Protein AF-A0A258BK36-F1 (afdb_monomer_lite)

pLDDT: mean 74.44, std 25.43, range [22.19, 98.56]

Structure (mmCIF, N/CA/C/O backbone):
data_AF-A0A258BK36-F1
#
_entry.id   AF-A0A258BK36-F1
#
loop_
_atom_site.group_PDB
_atom_site.id
_atom_site.type_symbol
_atom_site.label_atom_id
_atom_site.label_alt_id
_atom_site.label_comp_id
_atom_site.label_asym_id
_atom_site.label_entity_id
_atom_site.label_seq_id
_atom_site.pdbx_PDB_ins_code
_atom_site.Cartn_x
_atom_site.Cartn_y
_atom_site.Cartn_z
_atom_site.occupancy
_atom_site.B_iso_or_equiv
_atom_site.auth_seq_id
_atom_site.auth_comp_id
_atom_site.auth_asym_id
_atom_site.auth_atom_id
_atom_site.pdbx_PDB_model_num
ATOM 1 N N . THR A 1 1 ? -19.562 20.153 5.036 1.00 77.00 1 THR A N 1
ATOM 2 C CA . THR A 1 1 ? -18.909 18.926 5.531 1.00 77.00 1 THR A CA 1
ATOM 3 C C . THR A 1 1 ? -18.784 17.907 4.417 1.00 77.00 1 THR A C 1
ATOM 5 O O . THR A 1 1 ? -19.740 17.722 3.662 1.00 77.00 1 THR A O 1
ATOM 8 N N . SER A 1 2 ? -17.611 17.290 4.294 1.00 87.62 2 SER A N 1
ATOM 9 C CA . SER A 1 2 ? -17.304 16.275 3.279 1.00 87.62 2 SER A CA 1
ATOM 10 C C . SER A 1 2 ? -16.932 14.952 3.946 1.00 87.62 2 SER A C 1
ATOM 12 O O . SER A 1 2 ? -16.469 14.944 5.082 1.00 87.62 2 SER A O 1
ATOM 14 N N . ILE A 1 3 ? -17.135 13.848 3.236 1.00 86.12 3 ILE A N 1
ATOM 15 C CA . ILE A 1 3 ? -16.800 12.494 3.676 1.00 86.12 3 ILE A CA 1
ATOM 16 C C . ILE A 1 3 ? -15.275 12.324 3.686 1.00 86.12 3 ILE A C 1
ATOM 18 O O . ILE A 1 3 ? -14.638 12.459 2.641 1.00 86.12 3 ILE A O 1
ATOM 22 N N . VAL A 1 4 ? -14.693 12.015 4.846 1.00 84.75 4 VAL A N 1
ATOM 23 C CA . VAL A 1 4 ? -13.249 11.731 4.994 1.00 84.75 4 VAL A CA 1
ATOM 24 C C . VAL A 1 4 ? -12.925 10.245 4.819 1.00 84.75 4 VAL A C 1
ATOM 26 O O . VAL A 1 4 ? -11.865 9.898 4.313 1.00 84.75 4 VAL A O 1
ATOM 29 N N . THR A 1 5 ? -13.868 9.369 5.165 1.00 84.12 5 THR A N 1
ATOM 30 C CA . THR A 1 5 ? -13.833 7.924 4.918 1.00 84.12 5 THR A CA 1
ATOM 31 C C . THR A 1 5 ? -15.261 7.378 4.873 1.00 84.12 5 THR A C 1
ATOM 33 O O . THR A 1 5 ? -16.191 8.042 5.330 1.00 84.12 5 THR A O 1
ATOM 36 N N . ALA A 1 6 ? -15.448 6.193 4.301 1.00 86.00 6 ALA A N 1
ATOM 37 C CA . ALA A 1 6 ? -16.740 5.519 4.203 1.00 86.00 6 ALA A CA 1
ATOM 38 C C . ALA A 1 6 ? -16.556 4.004 4.368 1.00 86.00 6 ALA A C 1
ATOM 40 O O . ALA A 1 6 ? -15.539 3.461 3.918 1.00 86.00 6 ALA A O 1
ATOM 41 N N . SER A 1 7 ? -17.542 3.342 4.979 1.00 86.81 7 SER A N 1
ATOM 42 C CA . SER A 1 7 ? -17.585 1.881 5.103 1.00 86.81 7 SER A CA 1
ATOM 43 C C . SER A 1 7 ? -17.712 1.204 3.731 1.00 86.81 7 SER A C 1
ATOM 45 O O . SER A 1 7 ? -18.011 1.868 2.726 1.00 86.81 7 SER A O 1
ATOM 47 N N . TYR A 1 8 ? -17.482 -0.108 3.656 1.00 83.06 8 TYR A N 1
ATOM 48 C CA . TYR A 1 8 ? -17.605 -0.840 2.391 1.00 83.06 8 TYR A CA 1
ATOM 49 C C . TYR A 1 8 ? -19.035 -0.819 1.851 1.00 83.06 8 TYR A C 1
ATOM 51 O O . TYR A 1 8 ? -19.221 -0.632 0.651 1.00 83.06 8 TYR A O 1
ATOM 59 N N . GLU A 1 9 ? -20.043 -0.891 2.717 1.00 88.06 9 GLU A N 1
ATOM 60 C CA . GLU A 1 9 ? -21.460 -0.813 2.349 1.00 88.06 9 GLU A CA 1
ATOM 61 C C . GLU A 1 9 ? -21.793 0.545 1.720 1.00 88.06 9 GLU A C 1
ATOM 63 O O . GLU A 1 9 ? -22.487 0.623 0.703 1.00 88.06 9 GLU A O 1
ATOM 68 N N . ALA A 1 10 ? -21.259 1.633 2.285 1.00 90.19 10 ALA A N 1
ATOM 69 C CA . ALA A 1 10 ? -21.437 2.969 1.727 1.00 90.19 10 ALA A CA 1
ATOM 70 C C . ALA A 1 10 ? -20.690 3.134 0.390 1.00 90.19 10 ALA A C 1
ATOM 72 O O . ALA A 1 10 ? -21.242 3.700 -0.560 1.00 90.19 10 ALA A O 1
ATOM 73 N N . LYS A 1 11 ? -19.461 2.607 0.280 1.00 88.75 11 LYS A N 1
ATOM 74 C CA . LYS A 1 11 ? -18.682 2.607 -0.972 1.00 88.75 11 LYS A CA 1
ATOM 75 C C . LYS A 1 11 ? -19.365 1.798 -2.074 1.00 88.75 11 LYS A C 1
ATOM 77 O O . LYS A 1 11 ? -19.393 2.259 -3.213 1.00 88.75 11 LYS A O 1
ATOM 82 N N . ALA A 1 12 ? -19.966 0.656 -1.742 1.00 89.56 12 ALA A N 1
ATOM 83 C CA . ALA A 1 12 ? -20.725 -0.175 -2.677 1.00 89.56 12 ALA A CA 1
ATOM 84 C C . ALA A 1 12 ? -21.937 0.569 -3.265 1.00 89.56 12 ALA A C 1
ATOM 86 O O . ALA A 1 12 ? -22.304 0.345 -4.415 1.00 89.56 12 ALA A O 1
ATOM 87 N N . ARG A 1 13 ? -22.509 1.522 -2.516 1.00 92.81 13 ARG A N 1
ATOM 88 C CA . ARG A 1 13 ? -23.563 2.439 -2.989 1.00 92.81 13 ARG A CA 1
ATOM 89 C C . ARG A 1 13 ? -23.033 3.679 -3.722 1.00 92.81 13 ARG A C 1
ATOM 91 O O . ARG A 1 13 ? -23.802 4.566 -4.074 1.00 92.81 13 ARG A O 1
ATOM 98 N N . GLY A 1 14 ? -21.726 3.768 -3.958 1.00 92.56 14 GLY A N 1
ATOM 99 C CA . GLY A 1 14 ? -21.102 4.849 -4.720 1.00 92.56 14 GLY A CA 1
ATOM 100 C C . GLY A 1 14 ? -20.660 6.060 -3.896 1.00 92.56 14 GLY A C 1
ATOM 101 O O . GLY A 1 14 ? -20.222 7.053 -4.484 1.00 92.56 14 GLY A O 1
ATOM 102 N N . VAL A 1 15 ? -20.723 6.007 -2.559 1.00 92.31 15 VAL A N 1
ATOM 103 C CA . VAL A 1 15 ? -20.156 7.062 -1.703 1.00 92.31 15 VAL A CA 1
ATOM 104 C C . VAL A 1 15 ? -18.632 7.067 -1.843 1.00 92.31 15 VAL A C 1
ATOM 106 O O . VAL A 1 15 ? -17.977 6.031 -1.746 1.00 92.31 15 VAL A O 1
ATOM 109 N N . LYS A 1 16 ? -18.047 8.249 -2.062 1.00 88.25 16 LYS A N 1
ATOM 110 C CA . LYS A 1 16 ? -16.600 8.431 -2.262 1.00 88.25 16 LYS A CA 1
ATOM 111 C C . LYS A 1 16 ? -16.024 9.403 -1.239 1.00 88.25 16 LYS A C 1
ATOM 113 O O . LYS A 1 16 ? -16.696 10.343 -0.815 1.00 88.25 16 LYS A O 1
ATOM 118 N N . VAL A 1 17 ? -14.752 9.213 -0.894 1.00 83.88 17 VAL A N 1
ATOM 119 C CA . VAL A 1 17 ? -13.985 10.192 -0.109 1.00 83.88 17 VAL A CA 1
ATOM 120 C C . VAL A 1 17 ? -13.966 11.537 -0.847 1.00 83.88 17 VAL A C 1
ATOM 122 O O . VAL A 1 17 ? -13.872 11.583 -2.073 1.00 83.88 17 VAL A O 1
ATOM 125 N N . GLY A 1 18 ? -14.111 12.633 -0.104 1.00 87.69 18 GLY A N 1
ATOM 126 C CA . GLY A 1 18 ? -14.220 13.997 -0.626 1.00 87.69 18 GLY A CA 1
ATOM 127 C C . GLY A 1 18 ? -15.635 14.412 -1.050 1.00 87.69 18 GLY A C 1
ATOM 128 O O . GLY A 1 18 ? -15.879 15.599 -1.268 1.00 87.69 18 GLY A O 1
ATOM 129 N N . MET A 1 19 ? -16.592 13.480 -1.125 1.00 90.62 19 MET A N 1
ATOM 130 C CA . MET A 1 19 ? -17.985 13.783 -1.468 1.00 90.62 19 MET A CA 1
ATOM 131 C C . MET A 1 19 ? -18.659 14.627 -0.375 1.00 90.62 19 MET A C 1
ATOM 133 O O . MET A 1 19 ? -18.442 14.405 0.814 1.00 90.62 19 MET A O 1
ATOM 137 N N . LYS A 1 20 ? -19.516 15.586 -0.752 1.00 93.38 20 LYS A N 1
ATOM 138 C CA . LYS A 1 20 ? -20.352 16.316 0.218 1.00 93.38 20 LYS A CA 1
ATOM 139 C C . LYS A 1 20 ? -21.375 15.368 0.847 1.00 93.38 20 LYS A C 1
ATOM 141 O O . LYS A 1 20 ? -21.999 14.594 0.123 1.00 93.38 20 LYS A O 1
ATOM 146 N N . ILE A 1 21 ? -21.626 15.494 2.155 1.00 89.12 21 ILE A N 1
ATOM 147 C CA . ILE A 1 21 ? -22.606 14.648 2.872 1.00 89.12 21 ILE A CA 1
ATOM 148 C C . ILE A 1 21 ? -23.981 14.662 2.189 1.00 89.12 21 ILE A C 1
ATOM 150 O O . ILE A 1 21 ? -24.604 13.616 2.049 1.00 89.12 21 ILE A O 1
ATOM 154 N N . ALA A 1 22 ? -24.428 15.825 1.704 1.00 92.50 22 ALA A N 1
ATOM 155 C CA . ALA A 1 22 ? -25.697 15.947 0.988 1.00 92.50 22 ALA A CA 1
ATOM 156 C C . ALA A 1 22 ? -25.769 15.031 -0.248 1.00 92.50 22 ALA A C 1
ATOM 158 O O . ALA A 1 22 ? -26.754 14.329 -0.429 1.00 92.50 22 ALA A O 1
ATOM 159 N N . HIS A 1 23 ? -24.707 14.977 -1.060 1.00 95.00 23 HIS A N 1
ATOM 160 C CA . HIS A 1 23 ? -24.655 14.087 -2.226 1.00 95.00 23 HIS A CA 1
ATOM 161 C C . HIS A 1 23 ? -24.550 12.617 -1.808 1.00 95.00 23 HIS A C 1
ATOM 163 O O . HIS A 1 23 ? -25.187 11.760 -2.412 1.00 95.00 23 HIS A O 1
ATOM 169 N N . ALA A 1 24 ? -23.795 12.322 -0.747 1.00 93.75 24 ALA A N 1
ATOM 170 C CA . ALA A 1 24 ? -23.676 10.963 -0.229 1.00 93.75 24 ALA A CA 1
ATOM 171 C C . ALA A 1 24 ? -25.028 10.413 0.260 1.00 93.75 24 ALA A C 1
ATOM 173 O O . ALA A 1 24 ? -25.321 9.244 0.028 1.00 93.75 24 ALA A O 1
ATOM 174 N N . ARG A 1 25 ? -25.881 11.255 0.862 1.00 94.38 25 ARG A N 1
ATOM 175 C CA . ARG A 1 25 ? -27.247 10.885 1.274 1.00 94.38 25 ARG A CA 1
ATOM 176 C C . ARG A 1 25 ? -28.191 10.620 0.103 1.00 94.38 25 ARG A C 1
ATOM 178 O O . ARG A 1 25 ? -29.087 9.801 0.242 1.00 94.38 25 ARG A O 1
ATOM 185 N N . LEU A 1 26 ? -27.983 11.260 -1.049 1.00 95.44 26 LEU A N 1
ATOM 186 C CA . LEU A 1 26 ? -28.755 10.937 -2.256 1.00 95.44 26 LEU A CA 1
ATOM 187 C C . LEU A 1 26 ? -28.425 9.528 -2.769 1.00 95.44 26 LEU A C 1
ATOM 189 O O . LEU A 1 26 ? -29.318 8.806 -3.194 1.00 95.44 26 LEU A O 1
ATOM 193 N N . LEU A 1 27 ? -27.152 9.130 -2.696 1.00 94.31 27 LEU A N 1
ATOM 194 C CA . LEU A 1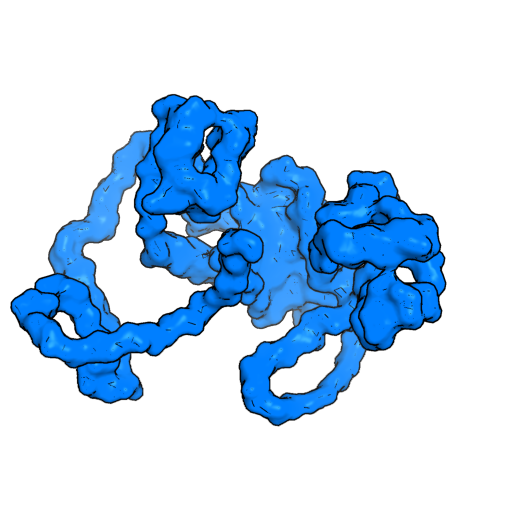 27 ? -26.697 7.792 -3.094 1.00 94.31 27 LEU A CA 1
ATOM 195 C C . LEU A 1 27 ? -27.010 6.721 -2.037 1.00 94.31 27 LEU A C 1
ATOM 197 O O . LEU A 1 27 ? -27.255 5.562 -2.361 1.00 94.31 27 LEU A O 1
ATOM 201 N N . CYS A 1 28 ? -26.995 7.104 -0.761 1.00 93.81 28 CYS A N 1
ATOM 202 C CA . CYS A 1 28 ? -27.254 6.231 0.374 1.00 93.81 28 CYS A CA 1
ATOM 203 C C . CYS A 1 28 ? -28.223 6.924 1.353 1.00 93.81 28 CYS A C 1
ATOM 205 O O . CYS A 1 28 ? -27.775 7.565 2.306 1.00 93.81 28 CYS A O 1
ATOM 207 N N . PRO A 1 29 ? -29.551 6.803 1.150 1.00 91.44 29 PRO A N 1
ATOM 208 C CA . PRO A 1 29 ? -30.547 7.480 1.989 1.00 91.44 29 PRO A CA 1
ATOM 209 C C . PRO A 1 29 ? -30.458 7.137 3.484 1.00 91.44 29 PRO A C 1
ATOM 211 O O . PRO A 1 29 ? -30.738 7.983 4.325 1.00 91.44 29 PRO A O 1
ATOM 214 N N . GLY A 1 30 ? -30.005 5.924 3.818 1.00 89.06 30 GLY A N 1
ATOM 215 C CA . GLY A 1 30 ? -29.767 5.469 5.195 1.00 89.06 30 GLY A CA 1
ATOM 216 C C . GLY A 1 30 ? -28.366 5.765 5.744 1.00 89.06 30 GLY A C 1
ATOM 217 O O . GLY A 1 30 ? -27.936 5.097 6.679 1.00 89.06 30 GLY A O 1
ATOM 218 N N . LEU A 1 31 ? -27.608 6.689 5.143 1.00 91.69 31 LEU A N 1
ATOM 219 C CA . LEU A 1 31 ? -26.238 6.986 5.565 1.00 91.69 31 LEU A CA 1
ATOM 220 C C . LEU A 1 31 ? -26.198 7.553 6.993 1.00 91.69 31 LEU A C 1
ATOM 222 O O . LEU A 1 31 ? -26.626 8.686 7.237 1.00 91.69 31 LEU A O 1
ATOM 226 N N . VAL A 1 32 ? -25.579 6.801 7.902 1.00 91.69 32 VAL A N 1
ATOM 227 C CA . VAL A 1 32 ? -25.212 7.270 9.242 1.00 91.69 32 VAL A CA 1
ATOM 228 C C . VAL A 1 32 ? -23.914 8.069 9.136 1.00 91.69 32 VAL A C 1
ATOM 230 O O . VAL A 1 32 ? -22.870 7.533 8.769 1.00 91.69 32 VAL A O 1
ATOM 233 N N . ALA A 1 33 ? -23.980 9.371 9.414 1.00 86.94 33 ALA A N 1
ATOM 234 C CA . ALA A 1 33 ? -22.809 10.242 9.431 1.00 86.94 33 ALA A CA 1
ATOM 235 C C . ALA A 1 33 ? -22.298 10.382 10.867 1.00 86.94 33 ALA A C 1
ATOM 237 O O . ALA A 1 33 ? -23.062 10.768 11.748 1.00 86.94 33 ALA A O 1
ATOM 238 N N . LEU A 1 34 ? -21.016 10.091 11.077 1.00 86.62 34 LEU A N 1
ATOM 239 C CA . LEU A 1 34 ? -20.331 10.258 12.355 1.00 86.62 34 LEU A CA 1
ATOM 240 C C . LEU A 1 34 ? -19.289 11.370 12.230 1.00 86.62 34 LEU A C 1
ATOM 242 O O . LEU A 1 34 ? -18.629 11.493 11.193 1.00 86.62 34 LEU A O 1
ATOM 246 N N . GLU A 1 35 ? -19.156 12.183 13.273 1.00 83.50 35 GLU A N 1
ATOM 247 C CA . GLU A 1 35 ? -18.090 13.179 13.352 1.00 83.50 35 GLU A CA 1
ATOM 248 C C . GLU A 1 35 ? -16.738 12.513 13.623 1.00 83.50 35 GLU A C 1
ATOM 250 O O . GLU A 1 35 ? -16.657 11.397 14.141 1.00 83.50 35 GLU A O 1
ATOM 255 N N . SER A 1 36 ? -15.659 13.190 13.229 1.00 78.69 36 SER A N 1
ATOM 256 C CA . SER A 1 36 ? -14.310 12.710 13.509 1.00 78.69 36 SER A CA 1
ATOM 257 C C . SER A 1 36 ? -14.022 12.767 15.006 1.00 78.69 36 SER A C 1
ATOM 259 O O . SER A 1 36 ? -14.254 13.803 15.623 1.00 78.69 36 SER A O 1
ATOM 261 N N . ASP A 1 37 ? -13.400 11.719 15.540 1.00 80.50 37 ASP A N 1
ATOM 262 C CA . ASP A 1 37 ? -12.929 11.638 16.927 1.00 80.50 37 ASP A CA 1
ATOM 263 C C . ASP A 1 37 ? -11.394 11.461 16.956 1.00 80.50 37 ASP A C 1
ATOM 265 O O . ASP A 1 37 ? -10.885 10.337 17.045 1.00 80.50 37 ASP A O 1
ATOM 269 N N . PRO A 1 38 ? -10.618 12.557 16.808 1.00 81.25 38 PRO A N 1
ATOM 270 C CA . PRO A 1 38 ? -9.158 12.492 16.796 1.00 81.25 38 PRO A CA 1
ATOM 271 C C . PRO A 1 38 ? -8.536 11.831 18.037 1.00 81.25 38 PRO A C 1
ATOM 273 O O . PRO A 1 38 ? -7.593 11.052 17.856 1.00 81.25 38 PRO A O 1
ATOM 276 N N . PRO A 1 39 ? -9.020 12.076 19.276 1.00 86.25 39 PRO A N 1
ATOM 277 C CA . PRO A 1 39 ? -8.547 11.355 20.458 1.00 86.25 39 PRO A CA 1
ATOM 278 C C . PRO A 1 39 ? -8.662 9.832 20.328 1.00 86.25 39 PRO A C 1
ATOM 280 O O . PRO A 1 39 ? -7.675 9.131 20.575 1.00 86.25 39 PRO A O 1
ATOM 283 N N . LYS A 1 40 ? -9.809 9.316 19.864 1.00 83.19 40 LYS A N 1
ATOM 284 C CA . LYS A 1 40 ? -10.000 7.875 19.634 1.00 83.19 40 LYS A CA 1
ATOM 285 C C . LYS A 1 40 ? -9.017 7.327 18.604 1.00 83.19 40 LYS A C 1
ATOM 287 O O . LYS A 1 40 ? -8.410 6.280 18.831 1.00 83.19 40 LYS A O 1
ATOM 292 N N . TYR A 1 41 ? -8.802 8.035 17.497 1.00 82.50 41 TYR A N 1
ATOM 293 C CA . TYR A 1 41 ? -7.858 7.577 16.474 1.00 82.50 41 TYR A CA 1
ATOM 294 C C . TYR A 1 41 ? -6.413 7.583 16.979 1.00 82.50 41 TYR A C 1
ATOM 296 O O . TYR A 1 41 ? -5.650 6.671 16.669 1.00 82.50 41 TYR A O 1
ATOM 304 N N . ARG A 1 42 ? -6.040 8.565 17.809 1.00 84.25 42 ARG A N 1
ATOM 305 C CA . ARG A 1 42 ? -4.714 8.624 18.439 1.00 84.25 42 ARG A CA 1
ATOM 306 C C . ARG A 1 42 ? -4.496 7.479 19.426 1.00 84.25 42 ARG A C 1
ATOM 308 O O . ARG A 1 42 ? -3.391 6.945 19.494 1.00 84.25 42 ARG A O 1
ATOM 315 N N . TYR A 1 43 ? -5.532 7.104 20.175 1.00 87.00 43 TYR A N 1
ATOM 316 C CA . TYR A 1 43 ? -5.495 5.941 21.058 1.00 87.00 43 TYR A CA 1
ATOM 317 C C . TYR A 1 43 ? -5.252 4.651 20.261 1.00 87.00 43 TYR A C 1
ATOM 319 O O . TYR A 1 43 ? -4.296 3.929 20.546 1.00 87.00 43 TYR A O 1
ATOM 327 N N . VAL A 1 44 ? -6.044 4.414 19.208 1.00 87.88 44 VAL A N 1
ATOM 328 C CA . VAL A 1 44 ? -5.892 3.241 18.328 1.00 87.88 44 VAL A CA 1
ATOM 329 C C . VAL A 1 44 ? -4.514 3.217 17.664 1.00 87.88 44 VAL A C 1
ATOM 331 O O . VAL A 1 44 ? -3.853 2.183 17.679 1.00 87.88 44 VAL A O 1
ATOM 334 N N . TYR A 1 45 ? -4.037 4.359 17.163 1.00 88.44 45 TYR A N 1
ATOM 335 C CA . TYR A 1 45 ? -2.701 4.500 16.581 1.00 88.44 45 TYR A CA 1
ATOM 336 C C . TYR A 1 45 ? -1.595 4.051 17.546 1.00 88.44 45 TYR A C 1
ATOM 338 O O . TYR A 1 45 ? -0.719 3.283 17.161 1.00 88.44 45 TYR A O 1
ATOM 346 N N . ARG A 1 46 ? -1.644 4.490 18.813 1.00 92.38 46 ARG A N 1
ATOM 347 C CA . ARG A 1 46 ? -0.648 4.104 19.829 1.00 92.38 46 ARG A CA 1
ATOM 348 C C . ARG A 1 46 ? -0.688 2.606 20.130 1.00 92.38 46 ARG A C 1
ATOM 350 O O . ARG A 1 46 ? 0.364 2.001 20.298 1.00 92.38 46 ARG A O 1
ATOM 357 N N . ARG A 1 47 ? -1.883 2.009 20.185 1.00 93.44 47 ARG A N 1
ATOM 358 C CA . ARG A 1 47 ? -2.047 0.560 20.386 1.00 93.44 47 ARG A CA 1
ATOM 359 C C . ARG A 1 47 ? -1.494 -0.229 19.200 1.00 93.44 47 ARG A C 1
ATOM 361 O O . ARG A 1 47 ? -0.752 -1.180 19.413 1.00 93.44 47 ARG A O 1
ATOM 368 N N . LEU A 1 48 ? -1.793 0.201 17.972 1.00 91.44 48 LEU A N 1
ATOM 369 C CA . LEU A 1 48 ? -1.253 -0.406 16.757 1.00 91.44 48 LEU A CA 1
ATOM 370 C C . LEU A 1 48 ? 0.277 -0.327 16.746 1.00 91.44 48 LEU A C 1
ATOM 372 O O . LEU A 1 48 ? 0.928 -1.352 16.587 1.00 91.44 48 LEU A O 1
ATOM 376 N N . MET A 1 49 ? 0.844 0.857 16.989 1.00 93.12 49 MET A N 1
ATOM 377 C CA . MET A 1 49 ? 2.293 1.061 17.071 1.00 93.12 49 MET A CA 1
ATOM 378 C C . MET A 1 49 ? 2.941 0.115 18.092 1.00 93.12 49 MET A C 1
ATOM 380 O O . MET A 1 49 ? 3.871 -0.596 17.731 1.00 93.12 49 MET A O 1
ATOM 384 N N . ALA A 1 50 ? 2.383 0.004 19.302 1.00 95.38 50 ALA A N 1
ATOM 385 C CA . ALA A 1 50 ? 2.894 -0.899 20.335 1.00 95.38 50 ALA A CA 1
ATOM 386 C C . ALA A 1 50 ? 2.838 -2.389 19.936 1.00 95.38 50 ALA A C 1
ATOM 388 O O . ALA A 1 50 ? 3.739 -3.153 20.278 1.00 95.38 50 ALA A O 1
ATOM 389 N N . ILE A 1 51 ? 1.799 -2.819 19.204 1.00 95.44 51 ILE A N 1
ATOM 390 C CA . ILE A 1 51 ? 1.733 -4.187 18.667 1.00 95.44 51 ILE A CA 1
ATOM 391 C C . ILE A 1 51 ? 2.858 -4.405 17.658 1.00 95.44 51 ILE A C 1
ATOM 393 O O . ILE A 1 51 ? 3.549 -5.414 17.756 1.00 95.44 51 ILE A O 1
ATOM 397 N N . LEU A 1 52 ? 3.058 -3.478 16.715 1.00 93.25 52 LEU A N 1
ATOM 398 C CA . LEU A 1 52 ? 4.081 -3.607 15.672 1.00 93.25 52 LEU A CA 1
ATOM 399 C C . LEU A 1 52 ? 5.504 -3.578 16.260 1.00 93.25 52 LEU A C 1
ATOM 401 O O . LEU A 1 52 ? 6.339 -4.392 15.868 1.00 93.25 52 LEU A O 1
ATOM 405 N N . GLU A 1 53 ? 5.768 -2.698 17.230 1.00 92.81 53 GLU A N 1
ATOM 406 C CA . GLU A 1 53 ? 7.078 -2.546 17.891 1.00 92.81 53 GLU A CA 1
ATOM 407 C C . GLU A 1 53 ? 7.503 -3.794 18.676 1.00 92.81 53 GLU A C 1
ATOM 409 O O . GLU A 1 53 ? 8.692 -4.019 18.893 1.00 92.81 53 GLU A O 1
ATOM 414 N N . ALA A 1 54 ? 6.554 -4.656 19.049 1.00 92.31 54 ALA A N 1
ATOM 415 C CA . ALA A 1 54 ? 6.858 -5.943 19.668 1.00 92.31 54 ALA A CA 1
ATOM 416 C C . ALA A 1 54 ? 7.528 -6.945 18.703 1.00 92.31 54 ALA A C 1
ATOM 418 O O . ALA A 1 54 ? 8.097 -7.933 19.164 1.00 92.31 54 ALA A O 1
ATOM 419 N N . TYR A 1 55 ? 7.450 -6.721 17.385 1.00 89.88 55 TYR A N 1
ATOM 420 C CA . TYR A 1 55 ? 8.026 -7.614 16.369 1.00 89.88 55 TYR A CA 1
ATOM 421 C C . TYR A 1 55 ? 9.384 -7.134 15.855 1.00 89.88 55 TYR A C 1
ATOM 423 O O . TYR A 1 55 ? 10.206 -7.958 15.461 1.00 89.88 55 TYR A O 1
ATOM 431 N N . SER A 1 56 ? 9.631 -5.826 15.855 1.00 87.00 56 SER A N 1
ATOM 432 C CA . SER A 1 56 ? 10.925 -5.237 15.512 1.00 87.00 56 SER A CA 1
ATOM 433 C C . SER A 1 56 ? 11.012 -3.822 16.083 1.00 87.00 56 SER A C 1
ATOM 435 O O . SER A 1 56 ? 10.009 -3.110 16.076 1.00 87.00 56 SER A O 1
ATOM 437 N N . PRO A 1 57 ? 12.198 -3.357 16.512 1.00 84.19 57 PRO A N 1
ATOM 438 C CA . PRO A 1 57 ? 12.397 -1.948 16.848 1.00 84.19 57 PRO A CA 1
ATOM 439 C C . PRO A 1 57 ? 12.320 -1.026 15.617 1.00 84.19 57 PRO A C 1
ATOM 441 O O . PRO A 1 57 ? 12.185 0.187 15.758 1.00 84.19 57 PRO A O 1
ATOM 444 N N . MET A 1 58 ? 12.411 -1.571 14.400 1.00 86.19 58 MET A N 1
ATOM 445 C CA . MET A 1 58 ? 12.401 -0.803 13.153 1.00 86.19 58 MET A CA 1
ATOM 446 C C . MET A 1 58 ? 10.979 -0.641 12.610 1.00 86.19 58 MET A C 1
ATOM 448 O O . MET A 1 58 ? 10.650 -1.091 11.509 1.00 86.19 58 MET A O 1
ATOM 452 N N . VAL A 1 59 ? 10.124 0.014 13.392 1.00 88.94 59 VAL A N 1
ATOM 453 C CA . VAL A 1 59 ? 8.759 0.350 12.976 1.00 88.94 59 VAL A CA 1
ATOM 454 C C . VAL A 1 59 ? 8.692 1.778 12.460 1.00 88.94 59 VAL A C 1
ATOM 456 O O . VAL A 1 59 ? 9.228 2.709 13.060 1.00 88.94 59 VAL A O 1
ATOM 459 N N . ARG A 1 60 ? 7.997 1.973 11.336 1.00 86.19 60 ARG A N 1
ATOM 460 C CA . ARG A 1 60 ? 7.714 3.304 10.784 1.00 86.19 60 ARG A CA 1
ATOM 461 C C . ARG A 1 60 ? 6.238 3.425 10.445 1.00 86.19 60 ARG A C 1
ATOM 463 O O . ARG A 1 60 ? 5.745 2.781 9.526 1.00 86.19 60 ARG A O 1
ATOM 470 N N . MET A 1 61 ? 5.533 4.305 11.141 1.00 84.06 61 MET A N 1
ATOM 471 C CA . MET A 1 61 ? 4.167 4.658 10.759 1.00 84.06 61 MET A CA 1
ATOM 472 C C . MET A 1 61 ? 4.195 5.619 9.562 1.00 84.06 61 MET A C 1
ATOM 474 O O . MET A 1 61 ? 4.901 6.629 9.581 1.00 84.06 61 MET A O 1
ATOM 478 N N . LYS A 1 62 ? 3.448 5.298 8.501 1.00 82.19 62 LYS A N 1
ATOM 479 C CA . LYS A 1 62 ? 3.309 6.126 7.287 1.00 82.19 62 LYS A CA 1
ATOM 480 C C . LYS A 1 62 ? 2.071 7.024 7.345 1.00 82.19 62 LYS A C 1
ATOM 482 O O . LYS A 1 62 ? 2.079 8.119 6.784 1.00 82.19 62 LYS A O 1
ATOM 487 N N . SER A 1 63 ? 1.027 6.573 8.033 1.00 80.44 63 SER A N 1
ATOM 488 C CA . SER A 1 63 ? -0.201 7.319 8.322 1.00 80.44 63 SER A CA 1
ATOM 489 C C . SER A 1 63 ? -0.783 6.849 9.660 1.00 80.44 63 SER A C 1
ATOM 491 O O . SER A 1 63 ? -0.136 6.123 10.411 1.00 80.44 63 SER A O 1
ATOM 493 N N . ILE A 1 64 ? -2.009 7.273 9.976 1.00 77.38 64 ILE A N 1
ATOM 494 C CA . ILE A 1 64 ? -2.700 6.861 11.203 1.00 77.38 64 ILE A CA 1
ATOM 495 C C . ILE A 1 64 ? -3.086 5.370 11.216 1.00 77.38 64 ILE A C 1
ATOM 497 O O . ILE A 1 64 ? -3.252 4.784 12.280 1.00 77.38 64 ILE A O 1
ATOM 501 N N . ASP A 1 65 ? -3.230 4.774 10.036 1.00 80.62 65 ASP A N 1
ATOM 502 C CA . ASP A 1 65 ? -3.733 3.422 9.783 1.00 80.62 65 ASP A CA 1
ATOM 503 C C . ASP A 1 65 ? -2.743 2.544 8.998 1.00 80.62 65 ASP A C 1
ATOM 505 O O . ASP A 1 65 ? -3.037 1.377 8.727 1.00 80.62 65 ASP A O 1
ATOM 509 N N . GLU A 1 66 ? -1.576 3.093 8.646 1.00 86.00 66 GLU A N 1
ATOM 510 C CA . GLU A 1 66 ? -0.541 2.417 7.873 1.00 86.00 66 GLU A CA 1
ATOM 511 C C . GLU A 1 66 ? 0.782 2.384 8.627 1.00 86.00 66 GLU A C 1
ATOM 513 O O . GLU A 1 66 ? 1.399 3.419 8.902 1.00 86.00 66 GLU A O 1
ATOM 518 N N . GLY A 1 67 ? 1.217 1.165 8.924 1.00 88.12 67 GLY A N 1
ATOM 519 C CA . GLY A 1 67 ? 2.464 0.871 9.605 1.00 88.12 67 GLY A CA 1
ATOM 520 C C . GLY A 1 67 ? 3.376 0.008 8.754 1.00 88.12 67 GLY A C 1
ATOM 521 O O . GLY A 1 67 ? 2.936 -0.710 7.851 1.00 88.12 67 GLY A O 1
ATOM 522 N N . LEU A 1 68 ? 4.652 0.098 9.087 1.00 90.44 68 LEU A N 1
ATOM 523 C CA . LEU A 1 68 ? 5.717 -0.624 8.444 1.00 90.44 68 LEU A CA 1
ATOM 524 C C . LEU A 1 68 ? 6.602 -1.296 9.478 1.00 90.44 68 LEU A C 1
ATOM 526 O O . LEU A 1 68 ? 7.007 -0.627 10.426 1.00 90.44 68 LEU A O 1
ATOM 530 N N . ILE A 1 69 ? 6.941 -2.562 9.258 1.00 90.81 69 ILE A N 1
ATOM 531 C CA . ILE A 1 69 ? 7.937 -3.275 10.057 1.00 90.81 69 ILE A CA 1
ATOM 532 C C . ILE A 1 69 ? 9.090 -3.704 9.147 1.00 90.81 69 ILE A C 1
ATOM 534 O O . ILE A 1 69 ? 8.849 -4.384 8.145 1.00 90.81 69 ILE A O 1
ATOM 538 N N . ASP A 1 70 ? 10.314 -3.319 9.512 1.00 87.69 70 ASP A N 1
ATOM 539 C CA . ASP A 1 70 ? 11.545 -3.812 8.891 1.00 87.69 70 ASP A CA 1
ATOM 540 C C . ASP A 1 70 ? 12.188 -4.902 9.757 1.00 87.69 70 ASP A C 1
ATOM 542 O O . ASP A 1 70 ? 12.429 -4.725 10.953 1.00 87.69 70 ASP A O 1
ATOM 546 N N . PHE A 1 71 ? 12.445 -6.055 9.144 1.00 84.25 71 PHE A N 1
ATOM 547 C CA . PHE A 1 71 ? 13.058 -7.214 9.793 1.00 84.25 71 PHE A CA 1
ATOM 548 C C . PHE A 1 71 ? 14.539 -7.392 9.431 1.00 84.25 71 PHE A C 1
ATOM 550 O O . PHE A 1 71 ? 15.209 -8.239 10.014 1.00 84.25 71 PHE A O 1
ATOM 557 N N . SER A 1 72 ? 15.085 -6.615 8.494 1.00 74.19 72 SER A N 1
ATOM 558 C CA . SER A 1 72 ? 16.418 -6.831 7.917 1.00 74.19 72 SER A CA 1
ATOM 559 C C . SER A 1 72 ? 17.557 -6.747 8.947 1.00 74.19 72 SER A C 1
ATOM 561 O O . SER A 1 72 ? 18.473 -7.581 8.911 1.00 74.19 72 SER A O 1
ATOM 563 N N . GLU A 1 73 ? 17.461 -5.825 9.913 1.00 75.00 73 GLU A N 1
ATOM 564 C CA . GLU A 1 73 ? 18.421 -5.664 11.022 1.00 75.00 73 GLU A CA 1
ATOM 565 C C . GLU A 1 73 ? 17.931 -6.274 12.347 1.00 75.00 73 GLU A C 1
ATOM 567 O O . GLU A 1 73 ? 18.523 -6.047 13.402 1.00 75.00 73 GLU A O 1
ATOM 572 N N . SER A 1 74 ? 16.861 -7.076 12.318 1.00 76.44 74 SER A N 1
ATOM 573 C CA . SER A 1 74 ? 16.393 -7.782 13.515 1.00 76.44 74 SER A CA 1
ATOM 574 C C . SER A 1 74 ? 17.343 -8.926 13.915 1.00 76.44 74 SER A C 1
ATOM 576 O O . SER A 1 74 ? 18.070 -9.459 13.064 1.00 76.44 74 SER A O 1
ATOM 578 N N . PRO A 1 75 ? 17.337 -9.354 15.197 1.00 77.00 75 PRO A N 1
ATOM 579 C CA . PRO A 1 75 ? 18.061 -10.544 15.640 1.00 77.00 75 PRO A CA 1
ATOM 580 C C . PRO A 1 75 ? 17.751 -11.766 14.769 1.00 77.00 75 PRO A C 1
ATOM 582 O O . PRO A 1 75 ? 16.683 -11.862 14.156 1.00 77.00 75 PRO A O 1
ATOM 585 N N . ARG A 1 76 ? 18.694 -12.709 14.689 1.00 75.94 76 ARG A N 1
ATOM 586 C CA . ARG A 1 76 ? 18.588 -13.876 13.799 1.00 75.94 76 ARG A CA 1
ATOM 587 C C . ARG A 1 76 ? 17.304 -14.667 14.049 1.00 75.94 76 ARG A C 1
ATOM 589 O O . ARG A 1 76 ? 16.648 -15.053 13.093 1.00 75.94 76 ARG A O 1
ATOM 596 N N . GLU A 1 77 ? 16.920 -14.814 15.307 1.00 76.56 77 GLU A N 1
ATOM 597 C CA . GLU A 1 77 ? 15.729 -15.535 15.754 1.00 76.56 77 GLU A CA 1
ATOM 598 C C . GLU A 1 77 ? 14.442 -14.910 15.195 1.00 76.56 77 GLU A C 1
ATOM 600 O O . GLU A 1 77 ? 13.510 -15.616 14.823 1.00 76.56 77 GLU A O 1
ATOM 605 N N . VAL A 1 78 ? 14.405 -13.578 15.089 1.00 72.38 78 VAL A N 1
ATOM 606 C CA . VAL A 1 78 ? 13.278 -12.840 14.506 1.00 72.38 78 VAL A CA 1
ATOM 607 C C . VAL A 1 78 ? 13.289 -12.956 12.978 1.00 72.38 78 VAL A C 1
ATOM 609 O O . VAL A 1 78 ? 12.233 -13.099 12.367 1.00 72.38 78 VAL A O 1
ATOM 612 N N . ARG A 1 79 ? 14.473 -12.935 12.351 1.00 71.06 79 ARG A N 1
ATOM 613 C CA . ARG A 1 79 ? 14.626 -13.050 10.887 1.00 71.06 79 ARG A CA 1
ATOM 614 C C . ARG A 1 79 ? 14.344 -14.442 10.337 1.00 71.06 79 ARG A C 1
ATOM 616 O O . ARG A 1 79 ? 13.939 -14.561 9.187 1.00 71.06 79 ARG A O 1
ATOM 623 N N . GLU A 1 80 ? 14.588 -15.480 11.128 1.00 77.00 80 GLU A N 1
ATOM 624 C CA . GLU A 1 80 ? 14.328 -16.876 10.751 1.00 77.00 80 GLU A CA 1
ATOM 625 C C . GLU A 1 80 ? 12.868 -17.283 10.948 1.00 77.00 80 GLU A C 1
ATOM 627 O O . GLU A 1 80 ? 12.463 -18.371 10.537 1.00 77.00 80 GLU A O 1
ATOM 632 N N . ARG A 1 81 ? 12.068 -16.408 11.556 1.00 81.56 81 ARG A N 1
ATOM 633 C CA . ARG A 1 81 ? 10.652 -16.643 11.780 1.00 81.56 81 ARG A CA 1
ATOM 634 C C . ARG A 1 81 ? 9.875 -16.611 10.466 1.00 81.56 81 ARG A C 1
ATOM 636 O O . ARG A 1 81 ? 10.166 -15.810 9.577 1.00 81.56 81 ARG A O 1
ATOM 643 N N . ASP A 1 82 ? 8.837 -17.438 10.359 1.00 87.94 82 ASP A N 1
ATOM 644 C CA . ASP A 1 82 ? 7.916 -17.351 9.228 1.00 87.94 82 ASP A CA 1
ATOM 645 C C . ASP A 1 82 ? 7.143 -16.023 9.296 1.00 87.94 82 ASP A C 1
ATOM 647 O O . ASP A 1 82 ? 6.327 -15.782 10.189 1.00 87.94 82 ASP A O 1
ATOM 651 N N . LEU A 1 83 ? 7.391 -15.139 8.328 1.00 88.88 83 LEU A N 1
ATOM 652 C CA . LEU A 1 83 ? 6.736 -13.834 8.260 1.00 88.88 83 LEU A CA 1
ATOM 653 C C . LEU A 1 83 ? 5.224 -13.945 8.014 1.00 88.88 83 LEU A C 1
ATOM 655 O O . LEU A 1 83 ? 4.482 -13.041 8.402 1.00 88.88 83 LEU A O 1
ATOM 659 N N . LEU A 1 84 ? 4.736 -15.034 7.408 1.00 92.44 84 LEU A N 1
ATOM 660 C CA . LEU A 1 84 ? 3.297 -15.279 7.294 1.00 92.44 84 LEU A CA 1
ATOM 661 C C . LEU A 1 84 ? 2.691 -15.623 8.655 1.00 92.44 84 LEU A C 1
ATOM 663 O O . LEU A 1 84 ? 1.585 -15.178 8.955 1.00 92.44 84 LEU A O 1
ATOM 667 N N . GLU A 1 85 ? 3.391 -16.392 9.485 1.00 94.25 85 GLU A N 1
ATOM 668 C CA . GLU A 1 85 ? 2.978 -16.650 10.867 1.00 94.25 85 GLU A CA 1
ATOM 669 C C . GLU A 1 85 ? 2.965 -15.351 11.681 1.00 94.25 85 GLU A C 1
ATOM 671 O O . GLU A 1 85 ? 1.939 -15.019 12.275 1.00 94.25 85 GLU A O 1
ATOM 676 N N . ALA A 1 86 ? 4.025 -14.542 11.588 1.00 92.38 86 ALA A N 1
ATOM 677 C CA . ALA A 1 86 ? 4.064 -13.220 12.213 1.00 92.38 86 ALA A CA 1
ATOM 678 C C . ALA A 1 86 ? 2.914 -12.312 11.757 1.00 92.38 86 ALA A C 1
ATOM 680 O O . ALA A 1 86 ? 2.261 -11.679 12.585 1.00 92.38 86 ALA A O 1
ATOM 681 N N . GLY A 1 87 ? 2.599 -12.296 10.460 1.00 95.38 87 GLY A N 1
ATOM 682 C CA . GLY A 1 87 ? 1.447 -11.567 9.937 1.00 95.38 87 GLY A CA 1
ATOM 683 C C . GLY A 1 87 ? 0.115 -12.052 10.523 1.00 95.38 87 GLY A C 1
ATOM 684 O O . GLY A 1 87 ? -0.731 -11.233 10.883 1.00 95.38 87 GLY A O 1
ATOM 685 N N . ARG A 1 88 ? -0.087 -13.370 10.665 1.00 97.44 88 ARG A N 1
ATOM 686 C CA . ARG A 1 88 ? -1.303 -13.926 11.290 1.00 97.44 88 ARG A CA 1
ATOM 687 C C . ARG A 1 88 ? -1.418 -13.526 12.756 1.00 97.44 88 ARG A C 1
ATOM 689 O O . ARG A 1 88 ? -2.498 -13.115 13.175 1.00 97.44 88 ARG A O 1
ATOM 696 N N . GLU A 1 89 ? -0.324 -13.588 13.504 1.00 96.81 89 GLU A N 1
ATOM 697 C CA . GLU A 1 89 ? -0.309 -13.156 14.901 1.00 96.81 89 GLU A CA 1
ATOM 698 C C . GLU A 1 89 ? -0.582 -11.659 15.049 1.00 96.81 89 GLU A C 1
ATOM 700 O O . GLU A 1 89 ? -1.394 -11.283 15.886 1.00 96.81 89 GLU A O 1
ATOM 705 N N . ILE A 1 90 ? 0.026 -10.802 14.219 1.00 96.06 90 ILE A N 1
ATOM 706 C CA . ILE A 1 90 ? -0.245 -9.356 14.244 1.00 96.06 90 ILE A CA 1
ATOM 707 C C . ILE A 1 90 ? -1.738 -9.098 14.020 1.00 96.06 90 ILE A C 1
ATOM 709 O O . ILE A 1 90 ? -2.339 -8.313 14.750 1.00 96.06 90 ILE A O 1
ATOM 713 N N . LYS A 1 91 ? -2.361 -9.779 13.048 1.00 96.69 91 LYS A N 1
ATOM 714 C CA . LYS A 1 91 ? -3.807 -9.660 12.794 1.00 96.69 91 LYS A CA 1
ATOM 715 C C . LYS A 1 91 ? -4.637 -10.121 13.991 1.00 96.69 91 LYS A C 1
ATOM 717 O O . LYS A 1 91 ? -5.587 -9.432 14.355 1.00 96.69 91 LYS A O 1
ATOM 722 N N . ALA A 1 92 ? -4.280 -11.251 14.604 1.00 96.81 92 ALA A N 1
ATOM 723 C CA . ALA A 1 92 ? -4.955 -11.760 15.797 1.00 96.81 92 ALA A CA 1
ATOM 724 C C . ALA A 1 92 ? -4.844 -10.767 16.961 1.00 96.81 92 ALA A C 1
ATOM 726 O O . ALA A 1 92 ? -5.860 -10.363 17.518 1.00 96.81 92 ALA A O 1
ATOM 727 N N . ARG A 1 93 ? -3.635 -10.264 17.235 1.00 97.50 93 ARG A N 1
ATOM 728 C CA . ARG A 1 93 ? -3.398 -9.252 18.267 1.00 97.50 93 ARG A CA 1
ATOM 729 C C . ARG A 1 93 ? -4.172 -7.973 17.997 1.00 97.50 93 ARG A C 1
ATOM 731 O O . ARG A 1 93 ? -4.813 -7.478 18.906 1.00 97.50 93 ARG A O 1
ATOM 738 N N . ILE A 1 94 ? -4.193 -7.448 16.771 1.00 95.38 94 ILE A N 1
ATOM 739 C CA . ILE A 1 94 ? -5.006 -6.262 16.440 1.00 95.38 94 ILE A CA 1
ATOM 740 C C . ILE A 1 94 ? -6.485 -6.505 16.784 1.00 95.38 94 ILE A C 1
ATOM 742 O O . ILE A 1 94 ? -7.115 -5.656 17.419 1.00 95.38 94 ILE A O 1
ATOM 746 N N . ARG A 1 95 ? -7.023 -7.673 16.421 1.00 94.44 95 ARG A N 1
ATOM 747 C CA . ARG A 1 95 ? -8.410 -8.052 16.709 1.00 94.44 95 ARG A CA 1
ATOM 748 C C . ARG A 1 95 ? -8.689 -8.172 18.212 1.00 94.44 95 ARG A C 1
ATOM 750 O O . ARG A 1 95 ? -9.705 -7.677 18.685 1.00 94.44 95 ARG A O 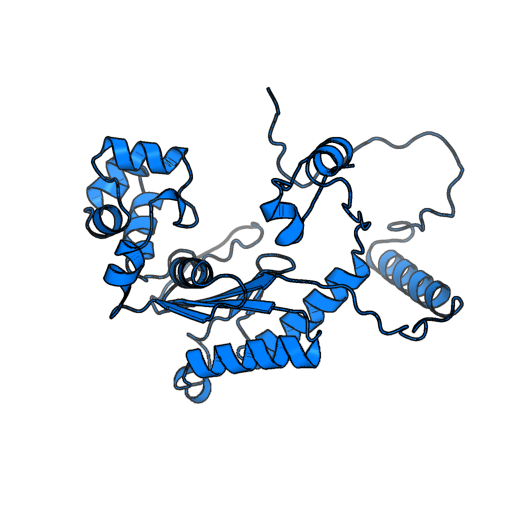1
ATOM 757 N N . GLU A 1 96 ? -7.797 -8.809 18.959 1.00 95.50 96 GLU A N 1
ATOM 758 C CA . GLU A 1 96 ? -7.968 -9.095 20.390 1.00 95.50 96 GLU A CA 1
ATOM 759 C C . GLU A 1 96 ? -7.685 -7.875 21.279 1.00 95.50 96 GLU A C 1
ATOM 761 O O . GLU A 1 96 ? -8.384 -7.625 22.257 1.00 95.50 96 GLU A O 1
ATOM 766 N N . GLU A 1 97 ? -6.659 -7.097 20.938 1.00 95.31 97 GLU A N 1
ATOM 767 C CA . GLU A 1 97 ? -6.120 -6.026 21.773 1.00 95.31 97 GLU A CA 1
ATOM 768 C C . GLU A 1 97 ? -6.691 -4.636 21.468 1.00 95.31 97 GLU A C 1
ATOM 770 O O . GLU A 1 97 ? -6.575 -3.733 22.309 1.00 95.31 97 GLU A O 1
ATOM 775 N N . ILE A 1 98 ? -7.232 -4.427 20.264 1.00 92.75 98 ILE A N 1
ATOM 776 C CA . ILE A 1 98 ? -7.780 -3.135 19.822 1.00 92.75 98 ILE A CA 1
ATOM 777 C C . ILE A 1 98 ? -9.291 -3.237 19.615 1.00 92.75 98 ILE A C 1
ATOM 779 O O . ILE A 1 98 ? -10.025 -2.363 20.080 1.00 92.75 98 ILE A O 1
ATOM 783 N N . GLY A 1 99 ? -9.764 -4.288 18.944 1.00 90.31 99 GLY A N 1
ATOM 784 C CA . GLY A 1 99 ? -11.192 -4.568 18.825 1.00 90.31 99 GLY A CA 1
ATOM 785 C C . GLY A 1 99 ? -11.523 -5.567 17.723 1.00 90.31 99 GLY A C 1
ATOM 786 O O . GLY A 1 99 ? -10.893 -5.572 16.669 1.00 90.31 99 GLY A O 1
ATOM 787 N N . GLU A 1 100 ? -12.562 -6.371 17.944 1.00 86.81 100 GLU A N 1
ATOM 788 C CA . GLU A 1 100 ? -12.914 -7.513 17.087 1.00 86.81 100 GLU A CA 1
ATOM 789 C C . GLU A 1 100 ? -13.258 -7.137 15.635 1.00 86.81 100 GLU A C 1
ATOM 791 O O . GLU A 1 100 ? -13.069 -7.931 14.715 1.00 86.81 100 GLU A O 1
ATOM 796 N N . TYR A 1 101 ? -13.703 -5.896 15.430 1.00 85.19 101 TYR A N 1
ATOM 797 C CA . TYR A 1 101 ? -14.022 -5.333 14.120 1.00 85.19 101 TYR A CA 1
ATOM 798 C C . TYR A 1 101 ? -12.794 -4.759 13.393 1.00 85.19 101 TYR A C 1
ATOM 800 O O . TYR A 1 101 ? -12.882 -4.397 12.230 1.00 85.19 101 TYR A O 1
ATOM 808 N N . MET A 1 102 ? -11.625 -4.666 14.032 1.00 86.50 102 MET A N 1
ATOM 809 C CA . MET A 1 102 ? -10.411 -4.189 13.364 1.00 86.50 102 MET A CA 1
ATOM 810 C C . MET A 1 102 ? -9.863 -5.256 12.416 1.00 86.50 102 MET A C 1
ATOM 812 O O . MET A 1 102 ? -9.142 -6.163 12.837 1.00 86.50 102 MET A O 1
ATOM 816 N N . LEU A 1 103 ? -10.166 -5.131 11.125 1.00 87.62 103 LEU A N 1
ATOM 817 C CA . LEU A 1 103 ? -9.549 -5.951 10.086 1.00 87.62 103 LEU A CA 1
ATOM 818 C C . LEU A 1 103 ? -8.291 -5.273 9.567 1.00 87.62 103 LEU A C 1
ATOM 820 O O . LEU A 1 103 ? -8.202 -4.046 9.524 1.00 87.62 103 LEU A O 1
ATOM 824 N N . CYS A 1 104 ? -7.309 -6.070 9.148 1.00 90.31 104 CYS A N 1
ATOM 825 C CA . CYS A 1 104 ? -6.039 -5.535 8.683 1.00 90.31 104 CYS A CA 1
ATOM 826 C C . CYS A 1 104 ? -5.460 -6.327 7.519 1.00 90.31 104 CYS A C 1
ATOM 828 O O . CYS A 1 104 ? -5.132 -7.501 7.647 1.00 90.31 104 CYS A O 1
ATOM 830 N N . ASN A 1 105 ? -5.232 -5.664 6.394 1.00 95.00 105 ASN A N 1
ATOM 831 C CA . ASN A 1 105 ? -4.442 -6.208 5.305 1.00 95.00 105 ASN A CA 1
ATOM 832 C C . ASN A 1 105 ? -2.953 -6.122 5.622 1.00 95.00 105 ASN A C 1
ATOM 834 O O . ASN A 1 105 ? -2.449 -5.047 5.939 1.00 95.00 105 ASN A O 1
ATOM 838 N N . ILE A 1 106 ? -2.254 -7.246 5.493 1.00 97.62 106 ILE A N 1
ATOM 839 C CA . ILE A 1 106 ? -0.806 -7.332 5.666 1.00 97.62 106 ILE A CA 1
ATOM 840 C C . ILE A 1 106 ? -0.176 -7.816 4.363 1.00 97.62 106 ILE A C 1
ATOM 842 O O . ILE A 1 106 ? -0.569 -8.837 3.797 1.00 97.62 106 ILE A O 1
ATOM 846 N N . GLY A 1 107 ? 0.807 -7.069 3.882 1.00 97.00 107 GLY A N 1
ATOM 847 C CA . GLY A 1 107 ? 1.597 -7.417 2.713 1.00 97.00 107 GLY A CA 1
ATOM 848 C C . GLY A 1 107 ? 3.061 -7.562 3.066 1.00 97.00 107 GLY A C 1
ATOM 849 O O . GLY A 1 107 ? 3.628 -6.652 3.654 1.00 97.00 107 GLY A O 1
ATOM 850 N N . ILE A 1 108 ? 3.669 -8.676 2.684 1.00 95.31 108 ILE A N 1
ATOM 851 C CA . ILE A 1 108 ? 5.077 -8.986 2.932 1.00 95.31 108 ILE A CA 1
ATOM 852 C C . ILE A 1 108 ? 5.826 -8.877 1.610 1.00 95.31 108 ILE A C 1
ATOM 854 O O . ILE A 1 108 ? 5.377 -9.427 0.601 1.00 95.31 108 ILE A O 1
ATOM 858 N N . GLY A 1 109 ? 6.964 -8.187 1.598 1.00 90.25 109 GLY A N 1
ATOM 859 C CA . GLY A 1 109 ? 7.759 -8.053 0.387 1.00 90.25 109 GLY A CA 1
ATOM 860 C C . GLY A 1 109 ? 9.230 -7.784 0.646 1.00 90.25 109 GLY A C 1
ATOM 861 O O . GLY A 1 109 ? 9.669 -7.527 1.763 1.00 90.25 109 GLY A O 1
ATOM 862 N N . THR A 1 110 ? 10.004 -7.822 -0.435 1.00 84.56 110 THR A N 1
ATOM 863 C CA . THR A 1 110 ? 11.439 -7.537 -0.390 1.00 84.56 110 THR A CA 1
ATOM 864 C C . THR A 1 110 ? 11.792 -6.054 -0.493 1.00 84.56 110 THR A C 1
ATOM 866 O O . THR A 1 110 ? 12.944 -5.665 -0.550 1.00 84.56 110 THR A O 1
ATOM 869 N N . ASN A 1 111 ? 10.817 -5.168 -0.485 1.00 86.06 111 ASN A N 1
ATOM 870 C CA . ASN A 1 111 ? 11.030 -3.740 -0.282 1.00 86.06 111 ASN A CA 1
ATOM 871 C C . ASN A 1 111 ? 9.686 -3.106 0.070 1.00 86.06 111 ASN A C 1
ATOM 873 O O . ASN A 1 111 ? 8.640 -3.764 -0.039 1.00 86.06 111 ASN A O 1
ATOM 877 N N . ARG A 1 112 ? 9.709 -1.819 0.434 1.00 89.12 112 ARG A N 1
ATOM 878 C CA . ARG A 1 112 ? 8.512 -1.018 0.767 1.00 89.12 112 ARG A CA 1
ATOM 879 C C . ARG A 1 112 ? 7.406 -1.209 -0.248 1.00 89.12 112 ARG A C 1
ATOM 881 O O . ARG A 1 112 ? 6.234 -1.412 0.067 1.00 89.12 112 ARG A O 1
ATOM 888 N N . PHE A 1 113 ? 7.813 -1.130 -1.506 1.00 93.31 113 PHE A N 1
ATOM 889 C CA . PHE A 1 113 ? 6.927 -1.145 -2.646 1.00 93.31 113 PHE A CA 1
ATOM 890 C C . PHE A 1 113 ? 6.220 -2.489 -2.817 1.00 93.31 113 PHE A C 1
ATOM 892 O O . PHE A 1 113 ? 5.000 -2.517 -2.976 1.00 93.31 113 PHE A O 1
ATOM 899 N N . LEU A 1 114 ? 6.952 -3.600 -2.763 1.00 92.75 114 LEU A N 1
ATOM 900 C CA . LEU A 1 114 ? 6.389 -4.939 -2.888 1.00 92.75 114 LEU A CA 1
ATOM 901 C C . LEU A 1 114 ? 5.534 -5.294 -1.680 1.00 92.75 114 LEU A C 1
ATOM 903 O O . LEU A 1 114 ? 4.469 -5.874 -1.857 1.00 92.75 114 LEU A O 1
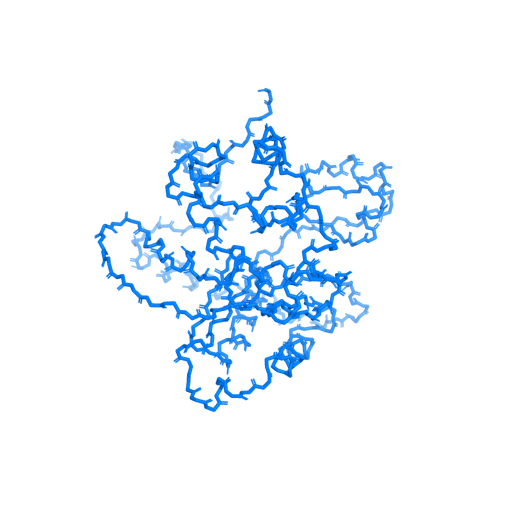ATOM 907 N N . ALA A 1 115 ? 5.941 -4.878 -0.482 1.00 93.81 115 ALA A N 1
ATOM 908 C CA . ALA A 1 115 ? 5.148 -5.031 0.729 1.00 93.81 115 ALA A CA 1
ATOM 909 C C . ALA A 1 115 ? 3.798 -4.314 0.610 1.00 93.81 115 ALA A C 1
ATOM 911 O O . ALA A 1 115 ? 2.737 -4.904 0.814 1.00 93.81 115 ALA A O 1
ATOM 912 N N . LYS A 1 116 ? 3.821 -3.048 0.177 1.00 93.69 116 LYS A N 1
ATOM 913 C CA . LYS A 1 116 ? 2.610 -2.258 -0.063 1.00 93.69 116 LYS A CA 1
ATOM 914 C C . LYS A 1 116 ? 1.747 -2.844 -1.179 1.00 93.69 116 LYS A C 1
ATOM 916 O O . LYS A 1 116 ? 0.524 -2.878 -1.053 1.00 93.69 116 LYS A O 1
ATOM 921 N N . THR A 1 117 ? 2.378 -3.316 -2.252 1.00 94.31 117 THR A N 1
ATOM 922 C CA . THR A 1 117 ? 1.695 -3.964 -3.380 1.00 94.31 117 THR A CA 1
ATOM 923 C C . THR A 1 117 ? 1.009 -5.248 -2.916 1.00 94.31 117 THR A C 1
ATOM 925 O O . THR A 1 117 ? -0.178 -5.427 -3.174 1.00 94.31 117 THR A O 1
ATOM 928 N N . ALA A 1 118 ? 1.698 -6.086 -2.138 1.00 95.12 118 ALA A N 1
ATOM 929 C CA . ALA A 1 118 ? 1.147 -7.293 -1.527 1.00 95.12 118 ALA A CA 1
ATOM 930 C C . ALA A 1 118 ? -0.054 -6.980 -0.614 1.00 95.12 118 ALA A C 1
ATOM 932 O O . ALA A 1 118 ? -1.076 -7.661 -0.688 1.00 95.12 118 ALA A O 1
ATOM 933 N N . ALA A 1 119 ? 0.019 -5.904 0.178 1.00 94.75 119 ALA A N 1
ATOM 934 C CA . ALA A 1 119 ? -1.070 -5.459 1.055 1.00 94.75 119 ALA A CA 1
ATOM 935 C C . ALA A 1 119 ? -2.310 -4.978 0.273 1.00 94.75 119 ALA A C 1
ATOM 937 O O . ALA A 1 119 ? -3.405 -4.863 0.830 1.00 94.75 119 ALA A O 1
ATOM 938 N N . GLY A 1 120 ? -2.148 -4.686 -1.023 1.00 93.00 120 GLY A N 1
ATOM 939 C CA . GLY A 1 120 ? -3.230 -4.387 -1.957 1.00 93.00 120 GLY A CA 1
ATOM 940 C C . GLY A 1 120 ? -4.112 -5.593 -2.291 1.00 93.00 120 GLY A C 1
ATOM 941 O O . GLY A 1 120 ? -5.290 -5.405 -2.594 1.00 93.00 120 GLY A O 1
ATOM 942 N N . PHE A 1 121 ? -3.579 -6.813 -2.196 1.00 93.62 121 PHE A N 1
ATOM 943 C CA . PHE A 1 121 ? -4.293 -8.038 -2.553 1.00 93.62 121 PHE A CA 1
ATOM 944 C C . PHE A 1 121 ? -5.230 -8.524 -1.443 1.00 93.62 121 PHE A C 1
ATOM 946 O O . PHE A 1 121 ? -4.990 -8.301 -0.253 1.00 93.62 121 PHE A O 1
ATOM 953 N N . ASN A 1 122 ? -6.272 -9.257 -1.853 1.00 92.81 122 ASN A N 1
ATOM 954 C CA . ASN A 1 122 ? -7.190 -9.982 -0.969 1.00 92.81 122 ASN A CA 1
ATOM 955 C C . ASN A 1 122 ? -7.823 -9.087 0.116 1.00 92.81 122 ASN A C 1
ATOM 957 O O . ASN A 1 122 ? -7.900 -9.466 1.276 1.00 92.81 122 ASN A O 1
ATOM 961 N N . LYS A 1 123 ? -8.214 -7.856 -0.234 1.00 89.75 123 LYS A N 1
ATOM 962 C CA . LYS A 1 123 ? -8.966 -6.958 0.663 1.00 89.75 123 LYS A CA 1
ATOM 963 C C . LYS A 1 123 ? -10.441 -7.388 0.770 1.00 89.75 123 LYS A C 1
ATOM 965 O O . LYS A 1 123 ? -11.003 -7.745 -0.266 1.00 89.75 123 LYS A O 1
ATOM 970 N N . PRO A 1 124 ? -11.095 -7.233 1.942 1.00 90.19 124 PRO A N 1
ATOM 971 C CA . PRO A 1 124 ? -10.532 -6.864 3.251 1.00 90.19 124 PRO A CA 1
ATOM 972 C C . PRO A 1 124 ? -9.862 -8.050 3.972 1.00 90.19 124 PRO A C 1
ATOM 974 O O . PRO A 1 124 ? -10.048 -9.201 3.601 1.00 90.19 124 PRO A O 1
ATOM 977 N N . ASP A 1 125 ? -9.084 -7.751 5.015 1.00 92.56 125 ASP A N 1
ATOM 978 C CA . ASP A 1 125 ? -8.419 -8.721 5.900 1.00 92.56 125 ASP A CA 1
ATOM 979 C C . ASP A 1 125 ? -7.433 -9.687 5.210 1.00 92.56 125 ASP A C 1
ATOM 981 O O . ASP A 1 125 ? -7.204 -10.812 5.655 1.00 92.56 125 ASP A O 1
ATOM 985 N N . GLY A 1 126 ? -6.766 -9.237 4.152 1.00 95.88 126 GLY A N 1
ATOM 986 C CA . GLY A 1 126 ? -5.797 -10.043 3.405 1.00 95.88 126 GLY A CA 1
ATOM 987 C C . GLY A 1 126 ? -4.463 -10.261 4.125 1.00 95.88 126 GLY A C 1
ATOM 988 O O . GLY A 1 126 ? -4.039 -9.462 4.961 1.00 95.88 126 GLY A O 1
ATOM 989 N N . LEU A 1 127 ? -3.769 -11.337 3.759 1.00 97.38 127 LEU A N 1
ATOM 990 C CA . LEU A 1 127 ? -2.368 -11.586 4.094 1.00 97.38 127 LEU A CA 1
ATOM 991 C C . LEU A 1 127 ? -1.683 -12.165 2.856 1.00 97.38 127 LEU A C 1
ATOM 993 O O . LEU A 1 127 ? -2.032 -13.260 2.417 1.00 97.38 127 LEU A O 1
ATOM 997 N N . THR A 1 128 ? -0.735 -11.430 2.283 1.00 97.38 128 THR A N 1
ATOM 998 C CA . THR A 1 128 ? -0.102 -11.801 1.010 1.00 97.38 128 THR A CA 1
ATOM 999 C C . THR A 1 128 ? 1.402 -11.586 1.086 1.00 97.38 128 THR A C 1
ATOM 1001 O O . THR A 1 128 ? 1.854 -10.578 1.621 1.00 97.38 128 THR A O 1
ATOM 1004 N N . ILE A 1 129 ? 2.180 -12.500 0.507 1.00 94.00 129 ILE A N 1
ATOM 1005 C CA . ILE A 1 129 ? 3.628 -12.356 0.338 1.00 94.00 129 ILE A CA 1
ATOM 1006 C C . ILE A 1 129 ? 3.979 -12.247 -1.145 1.00 94.00 129 ILE A C 1
ATOM 1008 O O . ILE A 1 129 ? 3.495 -13.036 -1.959 1.00 94.00 129 ILE A O 1
ATOM 1012 N N . ILE A 1 130 ? 4.833 -11.285 -1.490 1.00 90.75 130 ILE A N 1
ATOM 1013 C CA . ILE A 1 130 ? 5.495 -11.209 -2.792 1.00 90.75 130 ILE A CA 1
ATOM 1014 C C . ILE A 1 130 ? 6.991 -11.450 -2.580 1.00 90.75 130 ILE A C 1
ATOM 1016 O O . ILE A 1 130 ? 7.674 -10.675 -1.912 1.00 90.75 130 ILE A O 1
ATOM 1020 N N . SER A 1 131 ? 7.501 -12.531 -3.159 1.00 86.06 131 SER A N 1
ATOM 1021 C CA . SER A 1 131 ? 8.905 -12.936 -3.122 1.00 86.06 131 SER A CA 1
ATOM 1022 C C . SER A 1 131 ? 9.444 -13.125 -4.538 1.00 86.06 131 SER A C 1
ATOM 1024 O O . SER A 1 131 ? 8.699 -13.081 -5.517 1.00 86.06 131 SER A O 1
ATOM 1026 N N . SER A 1 132 ? 10.744 -13.388 -4.669 1.00 82.81 132 SER A N 1
ATOM 1027 C CA . SER A 1 132 ? 11.359 -13.704 -5.964 1.00 82.81 132 SER A CA 1
ATOM 1028 C C . SER A 1 132 ? 10.714 -14.904 -6.671 1.00 82.81 132 SER A C 1
ATOM 1030 O O . SER A 1 132 ? 10.757 -14.972 -7.896 1.00 82.81 132 SER A O 1
ATOM 1032 N N . VAL A 1 133 ? 10.090 -15.819 -5.921 1.00 85.31 133 VAL A N 1
ATOM 1033 C CA . VAL A 1 133 ? 9.466 -17.039 -6.454 1.00 85.31 133 VAL A CA 1
ATOM 1034 C C . VAL A 1 133 ? 8.137 -16.741 -7.152 1.00 85.31 133 VAL A C 1
ATOM 1036 O O . VAL A 1 133 ? 7.862 -17.319 -8.199 1.00 85.31 133 VAL A O 1
ATOM 1039 N N . ASN A 1 134 ? 7.323 -15.830 -6.609 1.00 89.31 134 ASN A N 1
ATOM 1040 C CA . ASN A 1 134 ? 5.977 -15.545 -7.123 1.00 89.31 134 ASN A CA 1
ATOM 1041 C C . ASN A 1 134 ? 5.824 -14.149 -7.759 1.00 89.31 134 ASN A C 1
ATOM 1043 O O . ASN A 1 134 ? 4.749 -13.820 -8.253 1.00 89.31 134 ASN A O 1
ATOM 1047 N N . LEU A 1 135 ? 6.883 -13.330 -7.797 1.00 91.31 135 LEU A N 1
ATOM 1048 C CA . LEU A 1 135 ? 6.850 -11.940 -8.275 1.00 91.31 135 LEU A CA 1
ATOM 1049 C C . LEU A 1 135 ? 6.143 -11.771 -9.628 1.00 91.31 135 LEU A C 1
ATOM 1051 O O . LEU A 1 135 ? 5.255 -10.929 -9.768 1.00 91.31 135 LEU A O 1
ATOM 1055 N N . ARG A 1 136 ? 6.523 -12.581 -10.624 1.00 96.19 136 ARG A N 1
ATOM 1056 C CA . ARG A 1 136 ? 5.950 -12.496 -11.978 1.00 96.19 136 ARG A CA 1
ATOM 1057 C C . ARG A 1 136 ? 4.474 -12.878 -11.994 1.00 96.19 136 ARG A C 1
ATOM 1059 O O . ARG A 1 136 ? 3.676 -12.186 -12.614 1.00 96.19 136 ARG A O 1
ATOM 1066 N N . GLU A 1 137 ? 4.107 -13.950 -11.296 1.00 97.38 137 GLU A N 1
ATOM 1067 C CA . GLU A 1 137 ? 2.710 -14.372 -11.170 1.00 97.38 137 GLU A CA 1
ATOM 1068 C C . GLU A 1 137 ? 1.856 -13.250 -10.569 1.00 97.38 137 GLU A C 1
ATOM 1070 O O . GLU A 1 137 ? 0.788 -12.930 -11.089 1.00 97.38 137 GLU A O 1
ATOM 1075 N N . MET A 1 138 ? 2.357 -12.611 -9.511 1.00 95.44 138 MET A N 1
ATOM 1076 C CA . MET A 1 138 ? 1.658 -11.534 -8.815 1.00 95.44 138 MET A CA 1
ATOM 1077 C C . MET A 1 138 ? 1.494 -10.294 -9.700 1.00 95.44 138 MET A C 1
ATOM 1079 O O . MET A 1 138 ? 0.398 -9.742 -9.772 1.00 95.44 138 MET A O 1
ATOM 1083 N N . TYR A 1 139 ? 2.531 -9.888 -10.438 1.00 97.12 139 TYR A N 1
ATOM 1084 C CA . TYR A 1 139 ? 2.425 -8.795 -11.413 1.00 97.12 139 TYR A CA 1
ATOM 1085 C C . TYR A 1 139 ? 1.499 -9.110 -12.588 1.00 97.12 139 TYR A C 1
ATOM 1087 O O . TYR A 1 139 ? 0.844 -8.200 -13.091 1.00 97.12 139 TYR A O 1
ATOM 1095 N N . GLY A 1 140 ? 1.385 -10.376 -12.996 1.00 97.81 140 GLY A N 1
ATOM 1096 C CA . GLY A 1 140 ? 0.455 -10.798 -14.046 1.00 97.81 140 GLY A CA 1
ATOM 1097 C C . GLY A 1 140 ? -1.025 -10.599 -13.696 1.00 97.81 140 GLY A C 1
ATOM 1098 O O . GLY A 1 140 ? -1.870 -10.654 -14.584 1.00 97.81 140 GLY A O 1
ATOM 1099 N N . ARG A 1 141 ? -1.348 -10.349 -12.421 1.00 97.44 141 ARG A N 1
ATOM 1100 C CA . ARG A 1 141 ? -2.716 -10.116 -11.927 1.00 97.44 141 ARG A CA 1
ATOM 1101 C C . ARG A 1 141 ? -3.079 -8.632 -11.800 1.00 97.44 141 ARG A C 1
ATOM 1103 O O . ARG A 1 141 ? -4.185 -8.329 -11.363 1.00 97.44 141 ARG A O 1
ATOM 1110 N N . LEU A 1 142 ? -2.153 -7.728 -12.119 1.00 96.88 142 LEU A N 1
ATOM 1111 C CA . LEU A 1 142 ? -2.280 -6.290 -11.884 1.00 96.88 142 LEU A CA 1
ATOM 1112 C C . LEU A 1 142 ? -2.331 -5.504 -13.197 1.00 96.88 142 LEU A C 1
ATOM 1114 O O . LEU A 1 142 ? -1.753 -5.909 -14.208 1.00 96.88 142 LEU A O 1
ATOM 1118 N N . VAL A 1 143 ? -2.946 -4.325 -13.153 1.00 96.69 143 VAL A N 1
ATOM 1119 C CA . VAL A 1 143 ? -2.736 -3.266 -14.149 1.00 96.69 143 VAL A CA 1
ATOM 1120 C C . VAL A 1 143 ? -1.711 -2.248 -13.642 1.00 96.69 143 VAL A C 1
ATOM 1122 O O . VAL A 1 143 ? -1.369 -2.217 -12.461 1.00 96.69 143 VAL A O 1
ATOM 1125 N N . LEU A 1 144 ? -1.186 -1.396 -14.530 1.00 96.06 144 LEU A N 1
ATOM 1126 C CA . LEU A 1 144 ? -0.161 -0.408 -14.161 1.00 96.06 144 LEU A CA 1
ATOM 1127 C C . LEU A 1 144 ? -0.610 0.502 -13.014 1.00 96.06 144 LEU A C 1
ATOM 1129 O O . LEU A 1 144 ? 0.170 0.770 -12.106 1.00 96.06 144 LEU A O 1
ATOM 1133 N N . GLU A 1 145 ? -1.860 0.956 -13.046 1.00 94.69 145 GLU A N 1
ATOM 1134 C CA . GLU A 1 145 ? -2.434 1.846 -12.038 1.00 94.69 145 GLU A CA 1
ATOM 1135 C C . GLU A 1 145 ? -2.694 1.178 -10.672 1.00 94.69 145 GLU A C 1
ATOM 1137 O O . GLU A 1 145 ? -2.962 1.894 -9.704 1.00 94.69 145 GLU A O 1
ATOM 1142 N N . ASP A 1 146 ? -2.561 -0.149 -10.560 1.00 93.88 146 ASP A N 1
ATOM 1143 C CA . ASP A 1 146 ? -2.568 -0.838 -9.262 1.00 93.88 146 ASP A CA 1
ATOM 1144 C C . ASP A 1 146 ? -1.223 -0.691 -8.528 1.00 93.88 146 ASP A C 1
ATOM 1146 O O . ASP A 1 146 ? -1.153 -0.816 -7.301 1.00 93.88 146 ASP A O 1
ATOM 1150 N N . LEU A 1 147 ? -0.134 -0.409 -9.256 1.00 94.06 147 LEU A N 1
ATOM 1151 C CA . LEU A 1 147 ? 1.190 -0.227 -8.669 1.00 94.06 147 LEU A CA 1
ATOM 1152 C C . LEU A 1 147 ? 1.273 1.126 -7.959 1.00 94.06 147 LEU A C 1
ATOM 1154 O O . LEU A 1 147 ? 1.140 2.194 -8.565 1.00 94.06 147 LEU A O 1
ATOM 1158 N N . THR A 1 148 ? 1.573 1.098 -6.660 1.00 89.06 148 THR A N 1
ATOM 1159 C CA . THR A 1 148 ? 1.695 2.324 -5.859 1.00 89.06 148 THR A CA 1
ATOM 1160 C C . THR A 1 148 ? 2.761 3.247 -6.450 1.00 89.06 148 THR A C 1
ATOM 1162 O O . THR A 1 148 ? 3.913 2.863 -6.617 1.00 89.06 148 THR A O 1
ATOM 1165 N N . GLY A 1 149 ? 2.378 4.487 -6.759 1.00 88.69 149 GLY A N 1
ATOM 1166 C CA . GLY A 1 149 ? 3.257 5.470 -7.397 1.00 88.69 149 GLY A CA 1
ATOM 1167 C C . GLY A 1 149 ? 3.104 5.565 -8.917 1.00 88.69 149 GLY A C 1
ATOM 1168 O O . GLY A 1 149 ? 3.602 6.529 -9.497 1.00 88.69 149 GLY A O 1
ATOM 1169 N N . ILE A 1 150 ? 2.361 4.660 -9.561 1.00 92.38 150 ILE A N 1
ATOM 1170 C CA . ILE A 1 150 ? 1.976 4.769 -10.972 1.00 92.38 150 ILE A CA 1
ATOM 1171 C C . ILE A 1 150 ? 0.547 5.308 -11.067 1.00 92.38 150 ILE A C 1
ATOM 1173 O O . ILE A 1 150 ? -0.440 4.590 -11.011 1.00 92.38 150 ILE A O 1
ATOM 1177 N N . ALA A 1 151 ? 0.434 6.626 -11.218 1.00 89.56 151 ALA A N 1
ATOM 1178 C CA . ALA A 1 151 ? -0.830 7.281 -11.552 1.00 89.56 151 ALA A CA 1
ATOM 1179 C C . ALA A 1 151 ? -0.938 7.517 -13.067 1.00 89.56 151 ALA A C 1
ATOM 1181 O O . ALA A 1 151 ? 0.027 7.322 -13.808 1.00 89.56 151 ALA A O 1
ATOM 1182 N N . GLY A 1 152 ? -2.072 8.055 -13.531 1.00 84.69 152 GLY A N 1
ATOM 1183 C CA . GLY A 1 152 ? -2.330 8.275 -14.961 1.00 84.69 152 GLY A CA 1
ATOM 1184 C C . GLY A 1 152 ? -1.252 9.073 -15.715 1.00 84.69 152 GLY A C 1
ATOM 1185 O O . GLY A 1 152 ? -1.105 8.895 -16.918 1.00 84.69 152 GLY A O 1
ATOM 1186 N N . GLY A 1 153 ? -0.463 9.915 -15.036 1.00 91.94 153 GLY A N 1
ATOM 1187 C CA . GLY A 1 153 ? 0.701 10.580 -15.635 1.00 91.94 153 GLY A CA 1
ATOM 1188 C C . GLY A 1 153 ? 1.805 9.600 -16.045 1.00 91.94 153 GLY A C 1
ATOM 1189 O O . GLY A 1 153 ? 2.160 9.536 -17.220 1.00 91.94 153 GLY A O 1
ATOM 1190 N N . TYR A 1 154 ? 2.322 8.813 -15.097 1.00 92.81 154 TYR A N 1
ATOM 1191 C CA . TYR A 1 154 ? 3.344 7.803 -15.390 1.00 92.81 154 TYR A CA 1
ATOM 1192 C C . TYR A 1 154 ? 2.791 6.633 -16.202 1.00 92.81 154 TYR A C 1
ATOM 1194 O O . TYR A 1 154 ? 3.470 6.185 -17.119 1.00 92.81 154 TYR A O 1
ATOM 1202 N N . GLY A 1 155 ? 1.542 6.221 -15.966 1.00 95.06 155 GLY A N 1
ATOM 1203 C CA . GLY A 1 155 ? 0.873 5.210 -16.786 1.00 95.06 155 GLY A CA 1
ATOM 1204 C C . GLY A 1 155 ? 0.835 5.601 -18.267 1.00 95.06 155 GLY A C 1
ATOM 1205 O O . GLY A 1 155 ? 1.156 4.789 -19.129 1.00 95.06 155 GLY A O 1
ATOM 1206 N N . ARG A 1 156 ? 0.541 6.871 -18.591 1.00 96.31 156 ARG A N 1
ATOM 1207 C CA . ARG A 1 156 ? 0.616 7.359 -19.982 1.00 96.31 156 ARG A CA 1
ATOM 1208 C C . ARG A 1 156 ? 2.032 7.302 -20.555 1.00 96.31 156 ARG A C 1
ATOM 1210 O O . ARG A 1 156 ? 2.179 6.904 -21.703 1.00 96.31 156 ARG A O 1
ATOM 1217 N N . ARG A 1 157 ? 3.053 7.685 -19.783 1.00 96.50 157 ARG A N 1
ATOM 1218 C CA . ARG A 1 157 ? 4.456 7.680 -20.243 1.00 96.50 157 ARG A CA 1
ATOM 1219 C C . ARG A 1 157 ? 4.979 6.266 -20.492 1.00 96.50 157 ARG A C 1
ATOM 1221 O O . ARG A 1 157 ? 5.663 6.050 -21.482 1.00 96.50 157 ARG A O 1
ATOM 1228 N N . LEU A 1 158 ? 4.612 5.310 -19.639 1.00 98.00 158 LEU A N 1
ATOM 1229 C CA . LEU A 1 158 ? 4.892 3.887 -19.852 1.00 98.00 158 LEU A CA 1
ATOM 1230 C C . LEU A 1 158 ? 4.239 3.397 -21.152 1.00 98.00 158 LEU A C 1
ATOM 1232 O O . LEU A 1 158 ? 4.918 2.855 -22.022 1.00 98.00 158 LEU A O 1
ATOM 1236 N N . ARG A 1 159 ? 2.949 3.695 -21.348 1.00 98.06 159 ARG A N 1
ATOM 1237 C CA . ARG A 1 159 ? 2.219 3.291 -22.561 1.00 98.06 159 ARG A CA 1
ATOM 1238 C C . ARG A 1 159 ? 2.786 3.907 -23.843 1.00 98.06 159 ARG A C 1
ATOM 1240 O O . ARG A 1 159 ? 2.773 3.251 -24.877 1.00 98.06 159 ARG A O 1
ATOM 1247 N N . GLN A 1 160 ? 3.325 5.127 -23.784 1.00 97.62 160 GLN A N 1
ATOM 1248 C CA . GLN A 1 160 ? 3.981 5.777 -24.929 1.00 97.62 160 GLN A CA 1
ATOM 1249 C C . GLN A 1 160 ? 5.233 5.039 -25.421 1.00 97.62 160 GLN A C 1
ATOM 1251 O O . GLN A 1 160 ? 5.570 5.165 -26.594 1.00 97.62 160 GLN A O 1
ATOM 1256 N N . VAL A 1 161 ? 5.898 4.266 -24.558 1.00 97.50 161 VAL A N 1
ATOM 1257 C CA . VAL A 1 161 ? 7.069 3.450 -24.923 1.00 97.50 161 VAL A CA 1
ATOM 1258 C C . VAL A 1 161 ? 6.726 1.964 -25.087 1.00 97.50 161 VAL A C 1
ATOM 1260 O O . VAL A 1 161 ? 7.619 1.123 -25.086 1.00 97.50 161 VAL A O 1
ATOM 1263 N N . GLY A 1 162 ? 5.438 1.626 -25.209 1.00 97.94 162 GLY A N 1
ATOM 1264 C CA . GLY A 1 162 ? 4.971 0.250 -25.406 1.00 97.94 162 GLY A CA 1
ATOM 1265 C C . GLY A 1 162 ? 4.847 -0.586 -24.129 1.00 97.94 162 GLY A C 1
ATOM 1266 O O . GLY A 1 162 ? 4.576 -1.775 -24.226 1.00 97.94 162 GLY A O 1
ATOM 1267 N N . ILE A 1 163 ? 5.003 0.010 -22.942 1.00 98.56 163 ILE A N 1
ATOM 1268 C CA . ILE A 1 163 ? 4.823 -0.684 -21.661 1.00 98.56 163 ILE A CA 1
ATOM 1269 C C . ILE A 1 163 ? 3.383 -0.475 -21.184 1.00 98.56 163 ILE A C 1
ATOM 1271 O O . ILE A 1 163 ? 2.998 0.619 -20.762 1.00 98.56 163 ILE A O 1
ATOM 1275 N N . THR A 1 164 ? 2.575 -1.525 -21.248 1.00 98.06 164 THR A N 1
ATOM 1276 C CA . THR A 1 164 ? 1.136 -1.501 -20.952 1.00 98.06 164 THR A CA 1
ATOM 1277 C C . THR A 1 164 ? 0.750 -2.316 -19.721 1.00 98.06 164 THR A C 1
ATOM 1279 O O . THR A 1 164 ? -0.284 -2.026 -19.116 1.00 98.06 164 THR A O 1
ATOM 1282 N N . THR A 1 165 ? 1.591 -3.264 -19.299 1.00 98.31 165 THR A N 1
ATOM 1283 C CA . THR A 1 165 ? 1.359 -4.117 -18.123 1.00 98.31 165 THR A CA 1
ATOM 1284 C C . THR A 1 165 ? 2.500 -4.040 -17.098 1.00 98.31 165 THR A C 1
ATOM 1286 O O . THR A 1 165 ? 3.634 -3.702 -17.448 1.00 98.31 165 THR A O 1
ATOM 1289 N N . PRO A 1 166 ? 2.250 -4.387 -15.820 1.00 98.25 166 PRO A N 1
ATOM 1290 C CA . PRO A 1 166 ? 3.301 -4.541 -14.812 1.00 98.25 166 PRO A CA 1
ATOM 1291 C C . PRO A 1 166 ? 4.390 -5.555 -15.181 1.00 98.25 166 PRO A C 1
ATOM 1293 O O . PRO A 1 166 ? 5.545 -5.356 -14.815 1.00 98.25 166 PRO A O 1
ATOM 1296 N N . LEU A 1 167 ? 4.055 -6.617 -15.923 1.00 98.19 167 LEU A N 1
ATOM 1297 C CA . LEU A 1 167 ? 5.038 -7.590 -16.410 1.00 98.19 167 LEU A CA 1
ATOM 1298 C C . LEU A 1 167 ? 5.963 -6.988 -17.468 1.00 98.19 167 LEU A C 1
ATOM 1300 O O . LEU A 1 167 ? 7.177 -7.115 -17.351 1.00 98.19 167 LEU A O 1
ATOM 1304 N N . GLU A 1 168 ? 5.414 -6.262 -18.441 1.00 98.56 168 GLU A N 1
ATOM 1305 C CA . GLU A 1 168 ? 6.222 -5.515 -19.415 1.00 98.56 168 GLU A CA 1
ATOM 1306 C C . GLU A 1 168 ? 7.074 -4.444 -18.725 1.00 98.56 168 GLU A C 1
ATOM 1308 O O . GLU A 1 168 ? 8.214 -4.206 -19.112 1.00 98.56 168 GLU A O 1
ATOM 1313 N N . PHE A 1 169 ? 6.551 -3.816 -17.667 1.00 98.31 169 PHE A N 1
ATOM 1314 C CA . PHE A 1 169 ? 7.305 -2.839 -16.886 1.00 98.31 169 PHE A CA 1
ATOM 1315 C C . PHE A 1 169 ? 8.453 -3.495 -16.110 1.00 98.31 169 PHE A C 1
ATOM 1317 O O . PHE A 1 169 ? 9.556 -2.947 -16.055 1.00 98.31 169 PHE A O 1
ATOM 1324 N N . LEU A 1 170 ? 8.220 -4.683 -15.548 1.00 97.56 170 LEU A N 1
ATOM 1325 C CA . LEU A 1 170 ? 9.270 -5.496 -14.949 1.00 97.56 170 LEU A CA 1
ATOM 1326 C C . LEU A 1 170 ? 10.324 -5.869 -15.999 1.00 97.56 170 LEU A C 1
ATOM 1328 O O . LEU A 1 170 ? 11.505 -5.721 -15.711 1.00 97.56 170 LEU A O 1
ATOM 1332 N N . ASP A 1 171 ? 9.930 -6.289 -17.199 1.00 97.44 171 ASP A N 1
ATOM 1333 C CA . ASP A 1 171 ? 10.845 -6.760 -18.250 1.00 97.44 171 ASP A CA 1
ATOM 1334 C C . ASP A 1 171 ? 11.557 -5.632 -19.017 1.00 97.44 171 ASP A C 1
ATOM 1336 O O . ASP A 1 171 ? 12.536 -5.885 -19.719 1.00 97.44 171 ASP A O 1
ATOM 1340 N N . ALA A 1 172 ? 11.121 -4.383 -18.846 1.00 97.56 172 ALA A N 1
ATOM 1341 C CA . ALA A 1 172 ? 11.727 -3.227 -19.489 1.00 97.56 172 ALA A CA 1
ATOM 1342 C C . ALA A 1 172 ? 13.205 -3.042 -19.107 1.00 97.56 172 ALA A C 1
ATOM 1344 O O . ALA A 1 172 ? 13.601 -3.164 -17.942 1.00 97.56 172 ALA A O 1
ATOM 1345 N N . GLU A 1 173 ? 14.018 -2.662 -20.094 1.00 96.69 173 GLU A N 1
ATOM 1346 C CA . GLU A 1 173 ? 15.418 -2.310 -19.877 1.00 96.69 173 GLU A CA 1
ATOM 1347 C C . GLU A 1 173 ? 15.553 -1.042 -19.021 1.00 96.69 173 GLU A C 1
ATOM 1349 O O . GLU A 1 173 ? 14.829 -0.058 -19.206 1.00 96.69 173 GLU A O 1
ATOM 1354 N N . GLU A 1 174 ? 16.554 -1.017 -18.134 1.00 96.25 174 GLU A N 1
ATOM 1355 C CA . GLU A 1 174 ? 16.824 0.134 -17.263 1.00 96.25 174 GLU A CA 1
ATOM 1356 C C . GLU A 1 174 ? 16.988 1.434 -18.065 1.00 96.25 174 GLU A C 1
ATOM 1358 O O . GLU A 1 174 ? 16.471 2.473 -17.660 1.00 96.25 174 GLU A O 1
ATOM 1363 N N . VAL A 1 175 ? 17.642 1.380 -19.232 1.00 96.56 175 VAL A N 1
ATOM 1364 C CA . VAL A 1 175 ? 17.880 2.557 -20.085 1.00 96.56 175 VAL A CA 1
ATOM 1365 C C . VAL A 1 175 ? 16.585 3.173 -20.623 1.00 96.56 175 VAL A C 1
ATOM 1367 O O . VAL A 1 175 ? 16.500 4.396 -20.751 1.00 96.56 175 VAL A O 1
ATOM 1370 N N . VAL A 1 176 ? 15.559 2.360 -20.899 1.00 97.44 176 VAL A N 1
ATOM 1371 C CA . VAL A 1 176 ? 14.242 2.840 -21.346 1.00 97.44 176 VAL A CA 1
ATOM 1372 C C . VAL A 1 176 ? 13.561 3.583 -20.200 1.00 97.44 176 VAL A C 1
ATOM 1374 O O . VAL A 1 176 ? 13.099 4.715 -20.376 1.00 97.44 176 VAL A O 1
ATOM 1377 N N . LEU A 1 177 ? 13.566 2.993 -19.003 1.00 96.44 177 LEU A N 1
ATOM 1378 C CA . LEU A 1 177 ? 12.965 3.597 -17.816 1.00 96.44 177 LEU A CA 1
ATOM 1379 C C . LEU A 1 177 ? 13.691 4.886 -17.404 1.00 96.44 177 LEU A C 1
ATOM 1381 O O . LEU A 1 177 ? 13.048 5.905 -17.146 1.00 96.44 177 LEU A O 1
ATOM 1385 N N . ASP A 1 178 ? 15.022 4.863 -17.393 1.00 93.31 178 ASP A N 1
ATOM 1386 C CA . ASP A 1 178 ? 15.893 5.995 -17.071 1.00 93.31 178 ASP A CA 1
ATOM 1387 C C . ASP A 1 178 ? 15.734 7.135 -18.080 1.00 93.31 178 ASP A C 1
ATOM 1389 O O . ASP A 1 178 ? 15.425 8.257 -17.685 1.00 93.31 178 ASP A O 1
ATOM 1393 N N . ARG A 1 179 ? 15.891 6.886 -19.383 1.00 94.56 179 ARG A N 1
ATOM 1394 C CA . ARG A 1 179 ? 15.967 7.973 -20.374 1.00 94.56 179 ARG A CA 1
ATOM 1395 C C . ARG A 1 179 ? 14.609 8.420 -20.894 1.00 94.56 179 ARG A C 1
ATOM 1397 O O . ARG A 1 179 ? 14.407 9.620 -21.076 1.00 94.56 179 ARG A O 1
ATOM 1404 N N . GLN A 1 180 ? 13.681 7.492 -21.112 1.00 93.94 180 GLN A N 1
ATOM 1405 C CA . GLN A 1 180 ? 12.433 7.774 -21.829 1.00 93.94 180 GLN A CA 1
ATOM 1406 C C . GLN A 1 180 ? 11.248 7.973 -20.872 1.00 93.94 180 GLN A C 1
ATOM 1408 O O . GLN A 1 180 ? 10.471 8.917 -21.034 1.00 93.94 180 GLN A O 1
ATOM 1413 N N . VAL A 1 181 ? 11.130 7.142 -19.829 1.00 93.50 181 VAL A N 1
ATOM 1414 C CA . VAL A 1 181 ? 9.916 7.111 -18.989 1.00 93.50 181 VAL A CA 1
ATOM 1415 C C . VAL A 1 181 ? 10.002 7.955 -17.726 1.00 93.50 181 VAL A C 1
ATOM 1417 O O . VAL A 1 181 ? 8.985 8.509 -17.325 1.00 93.50 181 VAL A O 1
ATOM 1420 N N . PHE A 1 182 ? 11.161 8.065 -17.076 1.00 93.00 182 PHE A N 1
ATOM 1421 C CA . PHE A 1 182 ? 11.266 8.743 -15.776 1.00 93.00 182 PHE A CA 1
ATOM 1422 C C . PHE A 1 182 ? 12.350 9.824 -15.708 1.00 93.00 182 PHE A C 1
ATOM 1424 O O . PHE A 1 182 ? 12.325 10.627 -14.779 1.00 93.00 182 PHE A O 1
ATOM 1431 N N . HIS A 1 183 ? 13.224 9.907 -16.712 1.00 91.50 183 HIS A N 1
ATOM 1432 C CA . HIS A 1 183 ? 14.268 10.928 -16.869 1.00 91.50 183 HIS A CA 1
ATOM 1433 C C . HIS A 1 183 ? 15.263 10.988 -15.694 1.00 91.50 183 HIS A C 1
ATOM 1435 O O . HIS A 1 183 ? 15.295 11.942 -14.915 1.00 91.50 183 HIS A O 1
ATOM 1441 N N . GLY A 1 184 ? 16.118 9.971 -15.590 1.00 92.81 184 GLY A N 1
ATOM 1442 C CA . GLY A 1 184 ? 17.236 9.910 -14.655 1.00 92.81 184 GLY A CA 1
ATOM 1443 C C . GLY A 1 184 ? 16.988 8.972 -13.475 1.00 92.81 184 GLY A C 1
ATOM 1444 O O . GLY A 1 184 ? 16.351 7.926 -13.596 1.00 92.81 184 GLY A O 1
ATOM 1445 N N . LYS A 1 185 ? 17.480 9.374 -12.291 1.00 90.94 185 LYS A N 1
ATOM 1446 C CA . LYS A 1 185 ? 17.451 8.561 -11.059 1.00 90.94 185 LYS A CA 1
ATOM 1447 C C . LYS A 1 185 ? 16.112 7.844 -10.804 1.00 90.94 185 LYS A C 1
ATOM 1449 O O . LYS A 1 185 ? 16.177 6.652 -10.517 1.00 90.94 185 LYS A O 1
ATOM 1454 N N . PRO A 1 186 ? 14.931 8.477 -10.951 1.00 91.31 186 PRO A N 1
ATOM 1455 C CA . PRO A 1 186 ? 13.673 7.784 -10.688 1.00 91.31 186 PRO A CA 1
ATOM 1456 C C . PRO A 1 186 ? 13.438 6.559 -11.586 1.00 91.31 186 PRO A C 1
ATOM 1458 O O . PRO A 1 186 ? 12.801 5.611 -11.143 1.00 91.31 186 PRO A O 1
ATOM 1461 N N . GLY A 1 187 ? 13.974 6.533 -12.812 1.00 94.38 187 GLY A N 1
ATOM 1462 C CA . GLY A 1 187 ? 13.873 5.371 -13.699 1.00 94.38 187 GLY A CA 1
ATOM 1463 C C . GLY A 1 187 ? 14.733 4.200 -13.243 1.00 94.38 187 GLY A C 1
ATOM 1464 O O . GLY A 1 187 ? 14.252 3.069 -13.203 1.00 94.38 187 GLY A O 1
ATOM 1465 N N . ARG A 1 188 ? 15.962 4.481 -12.798 1.00 93.94 188 ARG A N 1
ATOM 1466 C CA . ARG A 1 188 ? 16.842 3.470 -12.184 1.00 93.94 188 ARG A CA 1
ATOM 1467 C C . ARG A 1 188 ? 16.267 2.937 -10.876 1.00 93.94 188 ARG A C 1
ATOM 1469 O O . ARG A 1 188 ? 16.325 1.738 -10.614 1.00 93.94 188 ARG A O 1
ATOM 1476 N N . ASP A 1 189 ? 15.666 3.819 -10.080 1.00 92.56 189 ASP A N 1
ATOM 1477 C CA . ASP A 1 189 ? 14.972 3.430 -8.855 1.00 92.56 189 ASP A CA 1
ATOM 1478 C C . ASP A 1 189 ? 13.772 2.533 -9.176 1.00 92.56 189 ASP A C 1
ATOM 1480 O O . ASP A 1 189 ? 13.628 1.494 -8.550 1.00 92.56 189 ASP A O 1
ATOM 1484 N N . TRP A 1 190 ? 12.954 2.857 -10.185 1.00 95.19 190 TRP A N 1
ATOM 1485 C CA . TRP A 1 190 ? 11.849 1.994 -10.619 1.00 95.19 190 TRP A CA 1
ATOM 1486 C C . TRP A 1 190 ? 12.318 0.626 -11.118 1.00 95.19 190 TRP A C 1
ATOM 1488 O O . TRP A 1 190 ? 11.745 -0.389 -10.724 1.00 95.19 190 TRP A O 1
ATOM 1498 N N . TYR A 1 191 ? 13.385 0.586 -11.916 1.00 94.31 191 TYR A N 1
ATOM 1499 C CA . TYR A 1 191 ? 13.973 -0.664 -12.400 1.00 94.31 191 TYR A CA 1
ATOM 1500 C C . TYR A 1 191 ? 14.354 -1.608 -11.245 1.00 94.31 191 TYR A C 1
ATOM 1502 O O . TYR A 1 191 ? 14.030 -2.801 -11.271 1.00 94.31 191 TYR A O 1
ATOM 1510 N N . ARG A 1 192 ? 14.994 -1.053 -10.208 1.00 90.00 192 ARG A N 1
ATOM 1511 C CA . ARG A 1 192 ? 15.405 -1.746 -8.977 1.00 90.00 192 ARG A CA 1
ATOM 1512 C C . ARG A 1 192 ? 14.214 -2.109 -8.087 1.00 90.00 192 ARG A C 1
ATOM 1514 O O . ARG A 1 192 ? 14.079 -3.262 -7.682 1.00 90.00 192 ARG A O 1
ATOM 1521 N N . ARG A 1 193 ? 13.308 -1.158 -7.853 1.00 91.81 193 ARG A N 1
ATOM 1522 C CA . ARG A 1 193 ? 12.110 -1.302 -7.016 1.00 91.81 193 ARG A CA 1
ATOM 1523 C C . ARG A 1 193 ? 11.230 -2.461 -7.478 1.00 91.81 193 ARG A C 1
ATOM 1525 O O . ARG A 1 193 ? 10.831 -3.283 -6.659 1.00 91.81 193 ARG A O 1
ATOM 1532 N N . LEU A 1 194 ? 10.980 -2.573 -8.785 1.00 91.88 194 LEU A N 1
ATOM 1533 C CA . LEU A 1 194 ? 10.158 -3.650 -9.350 1.00 91.88 194 LEU A CA 1
ATOM 1534 C C . LEU A 1 194 ? 10.750 -5.046 -9.126 1.00 91.88 194 LEU A C 1
ATOM 1536 O O . LEU A 1 194 ? 10.003 -6.020 -9.125 1.00 91.88 194 LEU A O 1
ATOM 1540 N N . ARG A 1 195 ? 12.072 -5.131 -8.942 1.00 92.38 195 ARG A N 1
ATOM 1541 C CA . ARG A 1 195 ? 12.846 -6.365 -8.741 1.00 92.38 195 ARG A CA 1
ATOM 1542 C C . ARG A 1 195 ? 13.151 -6.644 -7.267 1.00 92.38 195 ARG A C 1
ATOM 1544 O O . ARG A 1 195 ? 13.935 -7.539 -6.973 1.00 92.38 195 ARG A O 1
ATOM 1551 N N . GLY A 1 196 ? 12.546 -5.890 -6.349 1.00 82.88 196 GLY A N 1
ATOM 1552 C CA . GLY A 1 196 ? 12.683 -6.138 -4.917 1.00 82.88 196 GLY A CA 1
ATOM 1553 C C . GLY A 1 196 ? 13.941 -5.564 -4.273 1.00 82.88 196 GLY A C 1
ATOM 1554 O O . GLY A 1 196 ? 14.259 -5.935 -3.153 1.00 82.88 196 GLY A O 1
ATOM 1555 N N . TRP A 1 197 ? 14.660 -4.672 -4.954 1.00 84.06 197 TRP A N 1
ATOM 1556 C CA . TRP A 1 197 ? 15.741 -3.910 -4.333 1.00 84.06 197 TRP A CA 1
ATOM 1557 C C . TRP A 1 197 ? 15.150 -2.724 -3.576 1.00 84.06 197 TRP A C 1
ATOM 1559 O O . TRP A 1 197 ? 14.250 -2.047 -4.091 1.00 84.06 197 TRP A O 1
ATOM 1569 N N . GLU A 1 198 ? 15.644 -2.460 -2.370 1.00 84.88 198 GLU A N 1
ATOM 1570 C CA . GLU A 1 198 ? 15.181 -1.325 -1.582 1.00 84.88 198 GLU A CA 1
ATOM 1571 C C . GLU A 1 198 ? 15.860 -0.030 -2.040 1.00 84.88 198 GLU A C 1
ATOM 1573 O O . GLU A 1 198 ? 17.082 0.109 -2.017 1.00 84.88 198 GLU A O 1
ATOM 1578 N N . VAL A 1 199 ? 15.051 0.934 -2.465 1.00 84.19 199 VAL A N 1
ATOM 1579 C CA . VAL A 1 199 ? 15.500 2.246 -2.964 1.00 84.19 199 VAL A CA 1
ATOM 1580 C C . VAL A 1 199 ? 14.795 3.406 -2.266 1.00 84.19 199 VAL A C 1
ATOM 1582 O O . VAL A 1 199 ? 15.198 4.559 -2.437 1.00 84.19 199 VAL A O 1
ATOM 1585 N N . ASP A 1 200 ? 13.763 3.098 -1.480 1.00 74.12 200 ASP A N 1
ATOM 1586 C CA . ASP A 1 200 ? 12.916 4.039 -0.760 1.00 74.12 200 ASP A CA 1
ATOM 1587 C C . ASP A 1 200 ? 13.242 4.072 0.738 1.00 74.12 200 ASP A C 1
ATOM 1589 O O . ASP A 1 200 ? 12.638 4.862 1.475 1.00 74.12 200 ASP A O 1
ATOM 1593 N N . ASP A 1 201 ? 14.234 3.296 1.200 1.00 69.19 201 ASP A N 1
ATOM 1594 C CA . ASP A 1 201 ? 14.864 3.518 2.506 1.00 69.19 201 ASP A CA 1
ATOM 1595 C C . ASP A 1 201 ? 15.832 4.699 2.484 1.00 69.19 201 ASP A C 1
ATOM 1597 O O . ASP A 1 201 ? 17.029 4.636 2.756 1.00 69.19 201 ASP A O 1
ATOM 1601 N N . VAL A 1 202 ? 15.252 5.822 2.100 1.00 54.34 202 VAL A N 1
ATOM 1602 C CA . VAL A 1 202 ? 15.789 7.134 2.350 1.00 54.34 202 VAL A CA 1
ATOM 1603 C C . VAL A 1 202 ? 14.957 7.656 3.501 1.00 54.34 202 VAL A C 1
ATOM 1605 O O . VAL A 1 202 ? 13.772 7.957 3.335 1.00 54.34 202 VAL A O 1
ATOM 1608 N N . ASP A 1 203 ? 15.566 7.779 4.676 1.00 38.69 203 ASP A N 1
ATOM 1609 C CA . ASP A 1 203 ? 15.057 8.748 5.625 1.00 38.69 203 ASP A CA 1
ATOM 1610 C C . ASP A 1 203 ? 15.135 10.098 4.928 1.00 38.69 203 ASP A C 1
ATOM 1612 O O . ASP A 1 203 ? 16.203 10.696 4.758 1.00 38.69 203 ASP A O 1
ATOM 1616 N N . PHE A 1 204 ? 13.977 10.596 4.500 1.00 27.81 204 PHE A N 1
ATOM 1617 C CA . PHE A 1 204 ? 13.798 12.027 4.499 1.00 27.81 204 PHE A CA 1
ATOM 1618 C C . PHE A 1 204 ? 13.915 12.419 5.968 1.00 27.81 204 PHE A C 1
ATOM 1620 O O .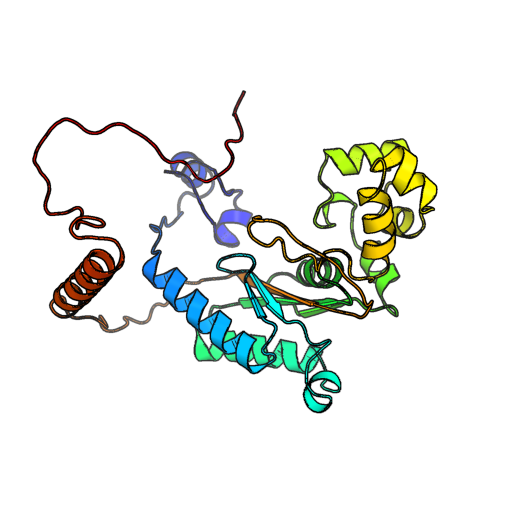 PHE A 1 204 ? 12.916 12.545 6.671 1.00 27.81 204 PHE A O 1
ATOM 1627 N N . ALA A 1 205 ? 15.153 12.624 6.431 1.00 25.66 205 ALA A N 1
ATOM 1628 C CA . ALA A 1 205 ? 15.390 13.620 7.447 1.00 25.66 205 ALA A CA 1
ATOM 1629 C C . ALA A 1 205 ? 14.505 14.789 7.026 1.00 25.66 205 ALA A C 1
ATOM 1631 O O . ALA A 1 205 ? 14.569 15.220 5.863 1.00 25.66 205 ALA A O 1
ATOM 1632 N N . MET A 1 206 ? 13.622 15.240 7.917 1.00 33.16 206 MET A N 1
ATOM 1633 C CA . MET A 1 206 ? 13.102 16.586 7.779 1.00 33.16 206 MET A CA 1
ATOM 1634 C C . MET A 1 206 ? 14.351 17.437 7.561 1.00 33.16 206 MET A C 1
ATOM 1636 O O . MET A 1 206 ? 15.188 17.531 8.457 1.00 33.16 206 MET A O 1
ATOM 1640 N N . LYS A 1 207 ? 14.577 17.868 6.312 1.00 26.61 207 LYS A N 1
ATOM 1641 C CA . LYS A 1 207 ? 15.880 18.391 5.929 1.00 26.61 207 LYS A CA 1
ATOM 1642 C C . LYS A 1 207 ? 16.082 19.680 6.709 1.00 26.61 207 LYS A C 1
ATOM 1644 O O . LYS A 1 207 ? 15.554 20.715 6.321 1.00 26.61 207 LYS A O 1
ATOM 1649 N N . SER A 1 208 ? 16.905 19.609 7.745 1.00 23.95 208 SER A N 1
ATOM 1650 C CA . SER A 1 208 ? 18.281 20.066 7.587 1.00 23.95 208 SER A CA 1
ATOM 1651 C C . SER A 1 208 ? 19.181 18.896 7.122 1.00 23.95 208 SER A C 1
ATOM 1653 O O . SER A 1 208 ? 18.810 17.728 7.174 1.00 23.95 208 SER A O 1
ATOM 1655 N N . VAL A 1 209 ? 20.301 19.225 6.485 1.00 29.36 209 VAL A N 1
ATOM 1656 C CA . VAL A 1 209 ? 21.008 18.423 5.467 1.00 29.36 209 VAL A CA 1
ATOM 1657 C C . VAL A 1 209 ? 22.034 17.419 6.038 1.00 29.36 209 VAL A C 1
ATOM 1659 O O . VAL A 1 209 ? 22.779 17.775 6.940 1.00 29.36 209 VAL A O 1
ATOM 1662 N N . GLY A 1 210 ? 22.180 16.249 5.380 1.00 23.33 210 GLY A N 1
ATOM 1663 C CA . GLY A 1 210 ? 23.384 15.372 5.356 1.00 23.33 210 GLY A CA 1
ATOM 1664 C C . GLY A 1 210 ? 23.142 13.951 5.904 1.00 23.33 210 GLY A C 1
ATOM 1665 O O . GLY A 1 210 ? 22.452 13.821 6.897 1.00 23.33 210 GLY A O 1
ATOM 1666 N N . GLY A 1 211 ? 23.616 12.814 5.372 1.00 24.59 211 GLY A N 1
ATOM 1667 C CA . GLY A 1 211 ? 24.383 12.417 4.182 1.00 24.59 211 GLY A CA 1
ATOM 1668 C C . GLY A 1 211 ? 24.776 10.914 4.291 1.00 24.59 211 GLY A C 1
ATOM 1669 O O . GLY A 1 211 ? 25.185 10.522 5.369 1.00 24.59 211 GLY A O 1
ATOM 1670 N N . ARG A 1 212 ? 24.681 10.137 3.179 1.00 29.94 212 ARG A N 1
ATOM 1671 C CA . ARG A 1 212 ? 25.281 8.797 2.812 1.00 29.94 212 ARG A CA 1
ATOM 1672 C C . ARG A 1 212 ? 25.211 7.623 3.838 1.00 29.94 212 ARG A C 1
ATOM 1674 O O . ARG A 1 212 ? 25.640 7.805 4.956 1.00 29.94 212 ARG A O 1
ATOM 1681 N N . GLY A 1 213 ? 24.873 6.349 3.565 1.00 35.03 213 GLY A N 1
ATOM 1682 C CA . GLY A 1 213 ? 24.499 5.518 2.401 1.00 35.03 213 GLY A CA 1
ATOM 1683 C C . GLY A 1 213 ? 24.935 4.031 2.610 1.00 35.03 213 GLY A C 1
ATOM 1684 O O . GLY A 1 213 ? 25.970 3.837 3.237 1.00 35.03 213 GLY A O 1
ATOM 1685 N N . ARG A 1 214 ? 24.217 3.043 2.013 1.00 35.78 214 ARG A N 1
ATOM 1686 C CA . ARG A 1 214 ? 24.587 1.644 1.576 1.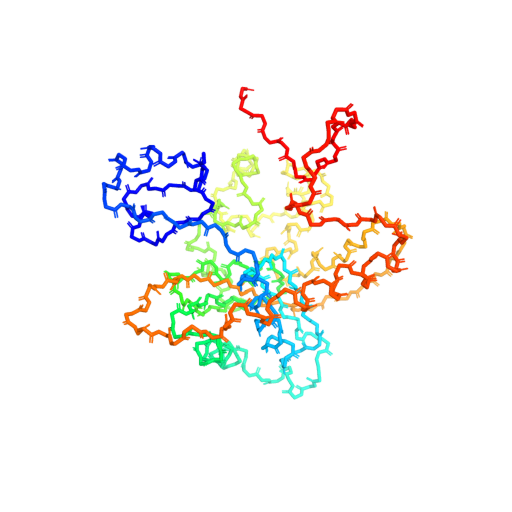00 35.78 214 ARG A CA 1
ATOM 1687 C C . ARG A 1 214 ? 23.797 0.453 2.190 1.00 35.78 214 ARG A C 1
ATOM 1689 O O . ARG A 1 214 ? 23.779 0.304 3.400 1.00 35.78 214 ARG A O 1
ATOM 1696 N N . GLY A 1 215 ? 23.333 -0.474 1.324 1.00 34.56 215 GLY A N 1
ATOM 1697 C CA . GLY A 1 215 ? 23.289 -1.934 1.588 1.00 34.56 215 GLY A CA 1
ATOM 1698 C C . GLY A 1 215 ? 21.969 -2.676 1.294 1.00 34.56 215 GLY A C 1
ATOM 1699 O O . GLY A 1 215 ? 21.099 -2.721 2.146 1.00 34.56 215 GLY A O 1
ATOM 1700 N N . ASP A 1 216 ? 21.830 -3.297 0.124 1.00 49.00 216 ASP A N 1
ATOM 1701 C CA . ASP A 1 216 ? 20.645 -4.038 -0.354 1.00 49.00 216 ASP A CA 1
ATOM 1702 C C . ASP A 1 216 ? 20.266 -5.303 0.454 1.00 49.00 216 ASP A C 1
ATOM 1704 O O . ASP A 1 216 ? 21.055 -6.241 0.470 1.00 49.00 216 ASP A O 1
ATOM 1708 N N . TRP A 1 217 ? 19.042 -5.362 1.017 1.00 32.03 217 TRP A N 1
ATOM 1709 C CA . TRP A 1 217 ? 18.287 -6.585 1.388 1.00 32.03 217 TRP A CA 1
ATOM 1710 C C . TRP A 1 217 ? 16.774 -6.291 1.536 1.00 32.03 217 TRP A C 1
ATOM 1712 O O . TRP A 1 217 ? 16.417 -5.131 1.728 1.00 32.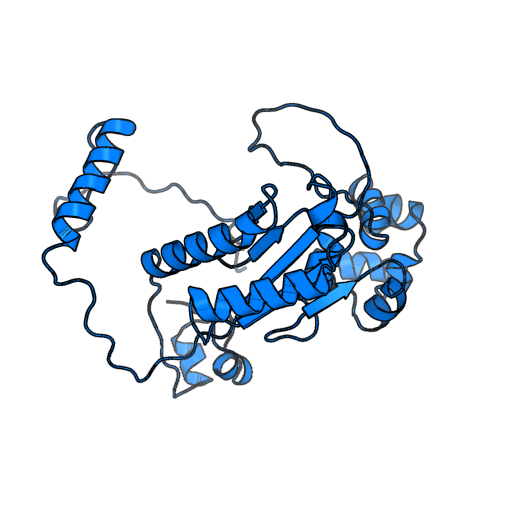03 217 TRP A O 1
ATOM 1722 N N . PRO A 1 218 ? 15.898 -7.315 1.474 1.00 40.16 218 PRO A N 1
ATOM 1723 C CA . PRO A 1 218 ? 14.454 -7.254 1.696 1.00 40.16 218 PRO A CA 1
ATOM 1724 C C . PRO A 1 218 ? 13.964 -6.515 2.951 1.00 40.16 218 PRO A C 1
ATOM 1726 O O . PRO A 1 218 ? 14.216 -7.019 4.040 1.00 40.16 218 PRO A O 1
ATOM 1729 N N . ARG A 1 219 ? 13.253 -5.376 2.832 1.00 39.50 219 ARG A N 1
ATOM 1730 C CA . ARG A 1 219 ? 13.040 -4.482 3.995 1.00 39.50 219 ARG A CA 1
ATOM 1731 C C . ARG A 1 219 ? 11.661 -4.423 4.646 1.00 39.50 219 ARG A C 1
ATOM 1733 O O . ARG A 1 219 ? 11.611 -3.875 5.732 1.00 39.50 219 ARG A O 1
ATOM 1740 N N . GLU A 1 220 ? 10.540 -4.878 4.068 1.00 32.72 220 GLU A N 1
ATOM 1741 C CA . GLU A 1 220 ? 9.252 -4.304 4.522 1.00 32.72 220 GLU A CA 1
ATOM 1742 C C . GLU A 1 220 ? 8.004 -5.190 4.540 1.00 32.72 220 GLU A C 1
ATOM 1744 O O . GLU A 1 220 ? 7.777 -6.031 3.671 1.00 32.72 220 GLU A O 1
ATOM 1749 N N . ILE A 1 221 ? 7.144 -4.913 5.529 1.00 29.97 221 ILE A N 1
ATOM 1750 C CA . ILE A 1 221 ? 5.739 -5.328 5.593 1.00 29.97 221 ILE A CA 1
ATOM 1751 C C . ILE A 1 221 ? 4.843 -4.081 5.612 1.00 29.97 221 ILE A C 1
ATOM 1753 O O . ILE A 1 221 ? 5.047 -3.207 6.447 1.00 29.97 221 ILE A O 1
ATOM 1757 N N . GLY A 1 222 ? 3.831 -4.011 4.741 1.00 27.03 222 GLY A N 1
ATOM 1758 C CA . GLY A 1 222 ? 2.803 -2.966 4.743 1.00 27.03 222 GLY A CA 1
ATOM 1759 C C . GLY A 1 222 ? 1.529 -3.432 5.451 1.00 27.03 222 GLY A C 1
ATOM 1760 O O . GLY A 1 222 ? 0.970 -4.467 5.090 1.00 27.03 222 GLY A O 1
ATOM 1761 N N . VAL A 1 223 ? 1.061 -2.667 6.436 1.00 27.64 223 VAL A N 1
ATOM 1762 C CA . VAL A 1 223 ? -0.139 -2.948 7.247 1.00 27.64 223 VAL A CA 1
ATOM 1763 C C . VAL A 1 223 ? -1.217 -1.912 6.899 1.00 27.64 223 VAL A C 1
ATOM 1765 O O . VAL A 1 223 ? -0.915 -0.726 6.819 1.00 27.64 223 VAL A O 1
ATOM 1768 N N . SER A 1 224 ? -2.463 -2.308 6.629 1.00 26.77 224 SER A N 1
ATOM 1769 C CA . SER A 1 224 ? -3.574 -1.382 6.334 1.00 26.77 224 SER A CA 1
ATOM 1770 C C . SER A 1 224 ? -4.875 -1.874 6.961 1.00 26.77 224 SER A C 1
ATOM 1772 O O . SER A 1 224 ? -5.397 -2.905 6.539 1.00 26.77 224 SER A O 1
ATOM 1774 N N . CYS A 1 225 ? -5.416 -1.139 7.933 1.00 29.27 225 CYS A N 1
ATOM 1775 C CA . CYS A 1 225 ? -6.646 -1.531 8.628 1.00 29.27 225 CYS A CA 1
ATOM 1776 C C . CYS A 1 225 ? -7.923 -0.992 7.958 1.00 29.27 225 CYS A C 1
ATOM 1778 O O . CYS A 1 225 ? -7.962 0.163 7.537 1.00 29.27 225 CYS A O 1
ATOM 1780 N N . TYR A 1 226 ? -8.984 -1.802 7.907 1.00 30.41 226 TYR A N 1
ATOM 1781 C CA . TYR A 1 226 ? -10.325 -1.416 7.444 1.00 30.41 226 TYR A CA 1
ATOM 1782 C C . TYR A 1 226 ? -11.424 -2.099 8.307 1.00 30.41 226 TYR A C 1
ATOM 1784 O O . TYR A 1 226 ? -11.103 -2.948 9.128 1.00 30.41 226 TYR A O 1
ATOM 1792 N N . ASP A 1 227 ? -12.701 -1.721 8.129 1.00 29.41 227 ASP A N 1
ATOM 1793 C CA . ASP A 1 227 ? -13.912 -2.357 8.719 1.00 29.41 227 ASP A CA 1
ATOM 1794 C C . ASP A 1 227 ? -14.331 -2.081 10.179 1.00 29.41 227 ASP A C 1
ATOM 1796 O O . ASP A 1 227 ? -14.741 -2.971 10.909 1.00 29.41 227 ASP A O 1
ATOM 1800 N N . PHE A 1 228 ? -14.430 -0.817 10.597 1.00 37.00 228 PHE A N 1
ATOM 1801 C CA . PHE A 1 228 ? -15.161 -0.505 11.838 1.00 37.00 228 PHE A CA 1
ATOM 1802 C C . PHE A 1 228 ? -16.682 -0.725 11.694 1.00 37.00 228 PHE A C 1
ATOM 1804 O O . PHE A 1 228 ? -17.331 -0.022 10.916 1.00 37.00 228 PHE A O 1
ATOM 1811 N N . VAL A 1 229 ? -17.259 -1.617 12.506 1.00 30.91 229 VAL A N 1
ATOM 1812 C CA . VAL A 1 229 ? -18.715 -1.837 12.636 1.00 30.91 229 VAL A CA 1
ATOM 1813 C C . VAL A 1 229 ? -19.199 -1.308 14.003 1.00 30.91 229 VAL A C 1
ATOM 1815 O O . VAL A 1 229 ? -18.427 -1.337 14.967 1.00 30.91 229 VAL A O 1
ATOM 1818 N N . PRO A 1 230 ? -20.434 -0.784 14.137 1.00 31.88 230 PRO A N 1
ATOM 1819 C CA . PRO A 1 230 ? -20.978 -0.383 15.435 1.00 31.88 230 PRO A CA 1
ATOM 1820 C C . PRO A 1 230 ? -21.228 -1.591 16.350 1.00 31.88 230 PRO A C 1
ATOM 1822 O O . PRO A 1 230 ? -21.790 -2.589 15.913 1.00 31.88 230 PRO A O 1
ATOM 1825 N N . SER A 1 231 ? -20.867 -1.470 17.629 1.00 35.78 231 SER A N 1
ATOM 1826 C CA . SER A 1 231 ? -21.239 -2.429 18.674 1.00 35.78 231 SER A CA 1
ATOM 1827 C C . SER A 1 231 ? -22.618 -2.086 19.249 1.00 35.78 231 SER A C 1
ATOM 1829 O O . SER A 1 231 ? -22.882 -0.924 19.560 1.00 35.78 231 SER A O 1
ATOM 1831 N N . GLU A 1 232 ? -23.485 -3.091 19.422 1.00 33.84 232 GLU A N 1
ATOM 1832 C CA . GLU A 1 232 ? -24.758 -2.969 20.156 1.00 33.84 232 GLU A CA 1
ATOM 1833 C C . GLU A 1 232 ? -24.592 -3.113 21.681 1.00 33.84 232 GLU A C 1
ATOM 1835 O O . GLU A 1 232 ? -25.556 -2.965 22.438 1.00 33.84 232 GLU A O 1
ATOM 1840 N N . ALA A 1 233 ? -23.373 -3.356 22.174 1.00 30.28 233 ALA A N 1
ATOM 1841 C CA . ALA A 1 233 ? -23.117 -3.332 23.604 1.00 30.28 233 ALA A CA 1
ATOM 1842 C C . ALA A 1 233 ? -23.158 -1.878 24.092 1.00 30.28 233 ALA A C 1
ATOM 1844 O O . ALA A 1 233 ? -22.320 -1.057 23.716 1.00 30.28 233 ALA A O 1
ATOM 1845 N N . ARG A 1 234 ? -24.117 -1.561 24.973 1.00 33.00 234 ARG A N 1
ATOM 1846 C CA . ARG A 1 234 ? -24.038 -0.372 25.833 1.00 33.00 234 ARG A CA 1
ATOM 1847 C C . ARG A 1 234 ? -22.780 -0.497 26.686 1.00 33.00 234 ARG A C 1
ATOM 1849 O O . ARG A 1 234 ? -22.804 -1.079 27.767 1.00 33.00 234 ARG A O 1
ATOM 1856 N N . GLN A 1 235 ? -21.678 0.025 26.168 1.00 33.97 235 GLN A N 1
ATOM 1857 C CA . GLN A 1 235 ? -20.462 0.224 26.927 1.00 33.97 235 GLN A CA 1
ATOM 1858 C C . GLN A 1 235 ? -20.807 1.232 28.037 1.00 33.97 235 GLN A C 1
ATOM 1860 O O . GLN A 1 235 ? -21.332 2.305 27.724 1.00 33.97 235 GLN A O 1
ATOM 1865 N N . PRO A 1 236 ? -20.602 0.893 29.321 1.00 30.39 236 PRO A N 1
ATOM 1866 C CA . PRO A 1 236 ? -20.710 1.866 30.398 1.00 30.39 236 PRO A CA 1
ATOM 1867 C C . PRO A 1 236 ? -19.808 3.048 30.049 1.00 30.39 236 PRO A C 1
ATOM 1869 O O . PRO A 1 236 ? -18.671 2.836 29.622 1.00 30.39 236 PRO A O 1
ATOM 1872 N N . ASP A 1 237 ? -20.328 4.267 30.172 1.00 32.47 237 ASP A N 1
ATOM 1873 C CA . ASP A 1 237 ? -19.563 5.484 29.919 1.00 32.47 237 ASP A CA 1
ATOM 1874 C C . ASP A 1 237 ? -18.286 5.456 30.772 1.00 32.47 237 ASP A C 1
ATOM 1876 O O . ASP A 1 237 ? -18.336 5.463 32.003 1.00 32.47 237 ASP A O 1
ATOM 1880 N N . LEU A 1 238 ? -17.137 5.299 30.110 1.00 35.88 238 LEU A N 1
ATOM 1881 C CA . LEU A 1 238 ? -15.875 4.945 30.764 1.00 35.88 238 LEU A CA 1
ATOM 1882 C C . LEU A 1 238 ? -15.186 6.164 31.397 1.00 35.88 238 LEU A C 1
ATOM 1884 O O . LEU A 1 238 ? -14.170 6.017 32.070 1.00 35.88 238 LEU A O 1
ATOM 1888 N N . PHE A 1 239 ? -15.729 7.369 31.206 1.00 39.78 239 PHE A N 1
ATOM 1889 C CA . PHE A 1 239 ? -15.169 8.598 31.757 1.00 39.78 239 PHE A CA 1
ATOM 1890 C C . PHE A 1 239 ? -16.285 9.520 32.235 1.00 39.78 239 PHE A C 1
ATOM 1892 O O . PHE A 1 239 ? -16.722 10.407 31.501 1.00 39.78 239 PHE A O 1
ATOM 1899 N N . GLY A 1 240 ? -16.693 9.329 33.493 1.00 37.75 240 GLY A N 1
ATOM 1900 C CA . GLY A 1 240 ? -17.503 10.302 34.217 1.00 37.75 240 GLY A CA 1
ATOM 1901 C C . GLY A 1 240 ? -16.940 11.717 34.049 1.00 37.75 240 GLY A C 1
ATOM 1902 O O . GLY A 1 240 ? -15.726 11.936 34.095 1.00 37.75 240 GLY A O 1
ATOM 1903 N N . GLU A 1 241 ? -17.845 12.668 33.828 1.00 46.53 241 GLU A N 1
ATOM 1904 C CA . GLU A 1 241 ? -17.590 14.025 33.325 1.00 46.53 241 GLU A CA 1
ATOM 1905 C C . GLU A 1 241 ? -16.532 14.839 34.096 1.00 46.53 241 GLU A C 1
ATOM 1907 O O . GLU A 1 241 ? -15.984 15.793 33.553 1.00 46.53 241 GLU A O 1
ATOM 1912 N N . MET A 1 242 ? -16.180 14.462 35.329 1.00 39.56 242 MET A N 1
ATOM 1913 C CA . MET A 1 242 ? -15.238 15.220 36.162 1.00 39.56 242 MET A CA 1
ATOM 1914 C C . MET A 1 242 ? -13.747 14.916 35.927 1.00 39.56 242 MET A C 1
ATOM 1916 O O . MET A 1 242 ? -12.920 15.768 36.244 1.00 39.56 242 MET A O 1
ATOM 1920 N N . ILE A 1 243 ? -13.368 13.760 35.361 1.00 44.75 243 ILE A N 1
ATOM 1921 C CA . ILE A 1 243 ? -11.937 13.401 35.191 1.00 44.75 243 ILE A CA 1
ATOM 1922 C C . ILE A 1 243 ? -11.315 14.106 33.969 1.00 44.75 243 ILE A C 1
ATOM 1924 O O . ILE A 1 243 ? -10.156 14.517 34.008 1.00 44.75 243 ILE A O 1
ATOM 1928 N N . LYS A 1 244 ? -12.105 14.353 32.912 1.00 52.31 244 LYS A N 1
ATOM 1929 C CA . LYS A 1 244 ? -11.620 14.962 31.658 1.00 52.31 244 LYS A CA 1
ATOM 1930 C C . LYS A 1 244 ? -11.100 16.389 31.839 1.00 52.31 244 LYS A C 1
ATOM 1932 O O . LYS A 1 244 ? -10.148 16.774 31.169 1.00 52.31 244 LYS A O 1
ATOM 1937 N N . THR A 1 245 ? -11.696 17.177 32.729 1.00 48.19 245 THR A N 1
ATOM 1938 C CA . THR A 1 245 ? -11.371 18.606 32.844 1.00 48.19 245 THR A CA 1
ATOM 1939 C C . THR A 1 245 ? -10.020 18.834 33.518 1.00 48.19 245 THR A C 1
ATOM 1941 O O . THR A 1 245 ? -9.247 19.682 33.074 1.00 48.19 245 THR A O 1
ATOM 1944 N N . ALA A 1 246 ? -9.698 18.055 34.555 1.00 50.12 246 ALA A N 1
ATOM 1945 C CA . ALA A 1 246 ? -8.446 18.198 35.297 1.00 50.12 246 ALA A CA 1
ATOM 1946 C C . ALA A 1 246 ? -7.230 17.731 34.477 1.00 50.12 246 ALA A C 1
ATOM 1948 O O . ALA A 1 246 ? -6.227 18.440 34.406 1.00 50.12 246 ALA A O 1
ATOM 1949 N N . GLU A 1 247 ? -7.340 16.586 33.795 1.00 56.03 247 GLU A N 1
ATOM 1950 C CA . GLU A 1 247 ? -6.259 16.044 32.959 1.00 56.03 247 GLU A CA 1
ATOM 1951 C C . GLU A 1 247 ? -6.005 16.898 31.710 1.00 56.03 247 GLU A C 1
ATOM 1953 O O . GLU A 1 247 ? -4.855 17.122 31.331 1.00 56.03 247 GLU A O 1
ATOM 1958 N N . LEU A 1 248 ? -7.066 17.432 31.094 1.00 53.38 248 LEU A N 1
ATOM 1959 C CA . LEU A 1 248 ? -6.941 18.331 29.948 1.00 53.38 248 LEU A CA 1
ATOM 1960 C C . LEU A 1 248 ? -6.273 19.654 30.345 1.00 53.38 248 LEU A C 1
ATOM 1962 O O . LEU A 1 248 ? -5.426 20.155 29.609 1.00 53.38 248 LEU A O 1
ATOM 1966 N N . THR A 1 249 ? -6.619 20.191 31.518 1.00 58.91 249 THR A N 1
ATOM 1967 C CA . THR A 1 249 ? -5.994 21.407 32.058 1.00 58.91 249 THR A CA 1
ATOM 1968 C C . THR A 1 249 ? -4.505 21.179 32.315 1.00 58.91 249 THR A C 1
ATOM 1970 O O . THR A 1 249 ? -3.681 21.951 31.832 1.00 58.91 249 THR A O 1
ATOM 1973 N N . ALA A 1 250 ? -4.148 20.065 32.964 1.00 65.19 250 ALA A N 1
ATOM 1974 C CA . ALA A 1 250 ? -2.754 19.712 33.232 1.00 65.19 250 ALA A CA 1
ATOM 1975 C C . ALA A 1 250 ? -1.925 19.557 31.943 1.00 65.19 250 ALA A C 1
ATOM 1977 O O . ALA A 1 250 ? -0.813 20.074 31.857 1.00 65.19 250 ALA A O 1
ATOM 1978 N N . ALA A 1 251 ? -2.482 18.914 30.911 1.00 58.22 251 ALA A N 1
ATOM 1979 C CA . ALA A 1 251 ? -1.811 18.755 29.622 1.00 58.22 251 ALA A CA 1
ATOM 1980 C C . ALA A 1 251 ? -1.613 20.093 28.882 1.00 58.22 251 ALA A C 1
ATOM 1982 O O . ALA A 1 251 ? -0.587 20.302 28.233 1.00 58.22 251 ALA A O 1
ATOM 1983 N N . VAL A 1 252 ? -2.581 21.013 28.967 1.00 53.12 252 VAL A N 1
ATOM 1984 C CA . VAL A 1 252 ? -2.467 22.362 28.384 1.00 53.12 252 VAL A CA 1
ATOM 1985 C C . VAL A 1 252 ? -1.393 23.178 29.105 1.00 53.12 252 VAL A C 1
ATOM 1987 O O . VAL A 1 252 ? -0.602 23.863 28.452 1.00 53.12 252 VAL A O 1
ATOM 1990 N N . ASP A 1 253 ? -1.326 23.074 30.430 1.00 60.97 253 ASP A N 1
ATOM 1991 C CA . ASP A 1 253 ? -0.332 23.772 31.244 1.00 60.97 253 ASP A CA 1
ATOM 1992 C C . ASP A 1 253 ? 1.090 23.248 31.008 1.00 60.97 253 ASP A C 1
ATOM 1994 O O . ASP A 1 253 ? 2.018 24.049 30.885 1.00 60.97 253 ASP A O 1
ATOM 1998 N N . GLU A 1 254 ? 1.268 21.935 30.851 1.00 62.94 254 GLU A N 1
ATOM 1999 C CA . GLU A 1 254 ? 2.564 21.320 30.534 1.00 62.94 254 GLU A CA 1
ATOM 2000 C C . GLU A 1 254 ? 3.098 21.801 29.172 1.00 62.94 254 GLU A C 1
ATOM 2002 O O . GLU A 1 254 ? 4.261 22.193 29.039 1.00 62.94 254 GLU A O 1
ATOM 2007 N N . ILE A 1 255 ? 2.223 21.874 28.164 1.00 51.16 255 ILE A N 1
ATOM 2008 C CA . ILE A 1 255 ? 2.564 22.410 26.840 1.00 51.16 255 ILE A CA 1
ATOM 2009 C C . ILE A 1 255 ? 2.930 23.897 26.937 1.00 51.16 255 ILE A C 1
ATOM 2011 O O . ILE A 1 255 ? 3.905 24.335 26.323 1.00 51.16 255 ILE A O 1
ATOM 2015 N N . ASN A 1 256 ? 2.185 24.676 27.722 1.00 50.53 256 ASN A N 1
ATOM 2016 C CA . ASN A 1 256 ? 2.475 26.091 27.944 1.00 50.53 256 ASN A CA 1
ATOM 2017 C C . ASN A 1 256 ? 3.777 26.312 28.729 1.00 50.53 256 ASN A C 1
ATOM 2019 O O . ASN A 1 256 ? 4.484 27.280 28.467 1.00 50.53 256 ASN A O 1
ATOM 2023 N N . GLN A 1 257 ? 4.146 25.432 29.657 1.00 60.94 257 GLN A N 1
ATOM 2024 C CA . GLN A 1 257 ? 5.448 25.507 30.325 1.00 60.94 257 GLN A CA 1
ATOM 2025 C C . GLN A 1 257 ? 6.598 25.206 29.367 1.00 60.94 257 GLN A C 1
ATOM 2027 O O . GLN A 1 257 ? 7.616 25.896 29.403 1.00 60.94 257 GLN A O 1
ATOM 2032 N N . PHE A 1 258 ? 6.430 24.210 28.496 1.00 49.94 258 PHE A N 1
ATOM 2033 C CA . PHE A 1 258 ? 7.485 23.789 27.580 1.00 49.94 258 PHE A CA 1
ATOM 2034 C C . PHE A 1 258 ? 7.715 24.789 26.435 1.00 49.94 258 PHE A C 1
ATOM 2036 O O . PHE A 1 258 ? 8.858 25.069 26.078 1.00 49.94 258 PHE A O 1
ATOM 2043 N N . TRP A 1 259 ? 6.645 25.346 25.861 1.00 43.12 259 TRP A N 1
ATOM 2044 C CA . TRP A 1 259 ? 6.722 26.205 24.668 1.00 43.12 259 TRP A CA 1
ATOM 2045 C C . TRP A 1 259 ? 6.600 27.708 24.962 1.00 43.12 259 TRP A C 1
ATOM 2047 O O . TRP A 1 259 ? 6.763 28.527 24.058 1.00 43.12 259 TRP A O 1
ATOM 2057 N N . GLY A 1 260 ? 6.369 28.074 26.225 1.00 45.91 260 GLY A N 1
ATOM 2058 C CA . GLY A 1 260 ? 6.160 29.445 26.680 1.00 45.91 260 GLY A CA 1
ATOM 2059 C C . GLY A 1 260 ? 4.701 29.699 27.053 1.00 45.91 260 GLY A C 1
ATOM 2060 O O . GLY A 1 260 ? 3.771 29.241 26.379 1.00 45.91 260 GLY A O 1
ATOM 2061 N N . ALA A 1 261 ? 4.495 30.425 28.157 1.00 42.34 261 ALA A N 1
ATOM 2062 C CA . ALA A 1 261 ? 3.159 30.707 28.665 1.00 42.34 261 ALA A CA 1
ATOM 2063 C C . ALA A 1 261 ? 2.311 31.368 27.560 1.00 42.34 261 ALA A C 1
ATOM 2065 O O . ALA A 1 261 ? 2.728 32.393 27.018 1.00 42.34 261 ALA A O 1
ATOM 2066 N N . ARG A 1 262 ? 1.113 30.813 27.286 1.00 48.72 262 ARG A N 1
ATOM 2067 C CA . ARG A 1 262 ? 0.135 31.231 26.243 1.00 48.72 262 ARG A CA 1
ATOM 2068 C C . ARG A 1 262 ? 0.335 30.637 24.839 1.00 48.72 262 ARG A C 1
ATOM 2070 O O . ARG A 1 262 ? -0.082 31.235 23.850 1.00 48.72 262 ARG A O 1
ATOM 2077 N N . THR A 1 263 ? 0.939 29.458 24.735 1.00 46.94 263 THR A N 1
ATOM 2078 C CA . THR A 1 263 ? 1.060 28.730 23.460 1.00 46.94 263 THR A CA 1
ATOM 2079 C C . THR A 1 263 ? -0.247 28.033 23.063 1.00 46.94 263 THR A C 1
ATOM 2081 O O . THR A 1 263 ? -0.587 27.974 21.882 1.00 46.94 263 THR A O 1
ATOM 2084 N N . VAL A 1 264 ? -1.004 27.519 24.036 1.00 45.25 264 VAL A N 1
ATOM 2085 C CA . VAL A 1 264 ? -2.259 26.789 23.820 1.00 45.25 264 VAL A CA 1
ATOM 2086 C C . VAL A 1 264 ? -3.320 27.274 24.805 1.00 45.25 264 VAL A C 1
ATOM 2088 O O . VAL A 1 264 ? -3.068 27.386 26.004 1.00 45.25 264 VAL A O 1
ATOM 2091 N N . HIS A 1 265 ? -4.521 27.540 24.289 1.00 44.50 265 HIS A N 1
ATOM 2092 C CA . HIS A 1 265 ? -5.702 27.915 25.065 1.00 44.50 265 HIS A CA 1
ATOM 2093 C C . HIS A 1 265 ? -6.876 26.997 24.712 1.00 44.50 265 HIS A C 1
ATOM 2095 O O . HIS A 1 265 ? -7.017 26.582 23.560 1.00 44.50 265 HIS A O 1
ATOM 2101 N N . SER A 1 266 ? -7.721 26.696 25.702 1.00 46.88 266 SER A N 1
ATOM 2102 C CA . SER A 1 266 ? -9.000 26.023 25.464 1.00 46.88 266 SER A CA 1
ATOM 2103 C C . SER A 1 266 ? -9.915 26.925 24.633 1.00 46.88 266 SER A C 1
ATOM 2105 O O . SER A 1 266 ? -9.992 28.129 24.872 1.00 46.88 266 SER A O 1
ATOM 2107 N N . ALA A 1 267 ? -10.609 26.349 23.651 1.00 40.72 267 ALA A N 1
ATOM 2108 C CA . ALA A 1 267 ? -11.499 27.090 22.758 1.00 40.72 267 ALA A CA 1
ATOM 2109 C C . ALA A 1 267 ? -12.747 27.654 23.471 1.00 40.72 267 ALA A C 1
ATOM 2111 O O . ALA A 1 267 ? -13.375 28.567 22.943 1.00 40.72 267 ALA A O 1
ATOM 2112 N N . ASP A 1 268 ? -13.066 27.166 24.675 1.00 42.03 268 ASP A N 1
ATOM 2113 C CA . ASP A 1 268 ? -14.246 27.582 25.447 1.00 42.03 268 ASP A CA 1
ATOM 2114 C C . ASP A 1 268 ? -14.049 28.851 26.298 1.00 42.03 268 ASP A C 1
ATOM 2116 O O . ASP A 1 268 ? -14.996 29.317 26.928 1.00 42.03 268 ASP A O 1
ATOM 2120 N N . THR A 1 269 ? -12.856 29.456 26.328 1.00 42.44 269 THR A N 1
ATOM 2121 C CA . THR A 1 269 ? -12.576 30.622 27.193 1.00 42.44 269 THR A CA 1
ATOM 2122 C C . THR A 1 269 ? -12.386 31.966 26.486 1.00 42.44 269 THR A C 1
ATOM 2124 O O . THR A 1 269 ? -11.977 32.923 27.140 1.00 42.44 269 THR A O 1
ATOM 2127 N N . LEU A 1 270 ? -12.699 32.120 25.193 1.00 38.62 270 LEU A N 1
ATOM 2128 C CA . LEU A 1 270 ? -12.411 33.380 24.482 1.00 38.62 270 LEU A CA 1
ATOM 2129 C C . LEU A 1 270 ? -13.552 33.875 23.579 1.00 38.62 270 LEU A C 1
ATOM 2131 O O . LEU A 1 270 ? -13.503 33.781 22.357 1.00 38.62 270 LEU A O 1
ATOM 2135 N N . GLY A 1 271 ? -14.544 34.500 24.218 1.00 39.78 271 GLY A N 1
ATOM 2136 C CA . GLY A 1 271 ? -15.464 35.475 23.622 1.00 39.78 271 GLY A CA 1
ATOM 2137 C C . GLY A 1 271 ? -14.956 36.915 23.763 1.00 39.78 271 GLY A C 1
ATOM 2138 O O . GLY A 1 271 ? -15.666 37.761 24.298 1.00 39.78 271 GLY A O 1
ATOM 2139 N N . LEU A 1 272 ? -13.721 37.195 23.333 1.00 37.84 272 LEU A N 1
ATOM 2140 C CA . LEU A 1 272 ? -13.180 38.557 23.268 1.00 37.84 272 LEU A CA 1
ATOM 2141 C C . LEU A 1 272 ? -12.513 38.800 21.913 1.00 37.84 272 LEU A C 1
ATOM 2143 O O . LEU A 1 272 ? -11.669 38.034 21.449 1.00 37.84 272 LEU A O 1
ATOM 2147 N N . ASP A 1 273 ? -12.983 39.866 21.283 1.00 39.78 273 ASP A N 1
ATOM 2148 C CA . ASP A 1 273 ? -12.905 40.170 19.867 1.00 39.78 273 ASP A CA 1
ATOM 2149 C C . ASP A 1 273 ? -11.511 40.483 19.307 1.00 39.78 273 ASP A C 1
ATOM 2151 O O . ASP A 1 273 ? -10.657 41.102 19.937 1.00 39.78 273 ASP A O 1
ATOM 2155 N N . GLY A 1 274 ? -11.381 40.186 18.011 1.00 41.50 274 GLY A N 1
ATOM 2156 C CA . GLY A 1 274 ? -11.029 41.226 17.048 1.00 41.50 274 GLY A CA 1
ATOM 2157 C C . GLY A 1 274 ? -9.597 41.747 17.065 1.00 41.50 274 GLY A C 1
ATOM 2158 O O . GLY A 1 274 ? -9.413 42.941 17.234 1.00 41.50 274 GLY A O 1
ATOM 2159 N N . GLN A 1 275 ? -8.607 40.890 16.796 1.00 44.50 275 GLN A N 1
ATOM 2160 C CA . GLN A 1 275 ? -7.386 41.197 16.020 1.00 44.50 275 GLN A CA 1
ATOM 2161 C C . GLN A 1 275 ? -6.384 40.044 16.171 1.00 44.50 275 GLN A C 1
ATOM 2163 O O . GLN A 1 275 ? -5.544 40.070 17.058 1.00 44.50 275 GLN A O 1
ATOM 2168 N N . MET A 1 276 ? -6.389 39.052 15.275 1.00 30.31 276 MET A N 1
ATOM 2169 C CA . MET A 1 276 ? -5.140 38.356 14.933 1.00 30.31 276 MET A CA 1
ATOM 2170 C C . MET A 1 276 ? -5.219 37.685 13.561 1.00 30.31 276 MET A C 1
ATOM 2172 O O . MET A 1 276 ? -6.228 37.103 13.163 1.00 30.31 276 MET A O 1
ATOM 2176 N N . LYS A 1 277 ? -4.143 37.869 12.792 1.00 26.44 277 LYS A N 1
ATOM 2177 C CA . LYS A 1 277 ? -4.040 37.544 11.367 1.00 26.44 277 LYS A CA 1
ATOM 2178 C C . LYS A 1 277 ? -4.083 36.034 11.111 1.00 26.44 277 LYS A C 1
ATOM 2180 O O . LYS A 1 277 ? -3.480 35.234 11.811 1.00 26.44 277 LYS A O 1
ATOM 2185 N N . ARG A 1 278 ? -4.772 35.691 10.020 1.00 31.09 278 ARG A N 1
ATOM 2186 C CA . ARG A 1 278 ? -4.923 34.356 9.429 1.00 31.09 278 ARG A CA 1
ATOM 2187 C C . ARG A 1 278 ? -3.580 33.687 9.061 1.00 31.09 278 ARG A C 1
ATOM 2189 O O . ARG A 1 278 ? -2.746 34.332 8.434 1.00 31.09 278 ARG A O 1
ATOM 2196 N N . ARG A 1 279 ? -3.570 32.351 9.239 1.00 24.50 279 ARG A N 1
ATOM 2197 C CA . ARG A 1 279 ? -2.820 31.258 8.556 1.00 24.50 279 ARG A CA 1
ATOM 2198 C C . ARG A 1 279 ? -1.509 30.743 9.170 1.00 24.50 279 ARG A C 1
ATOM 2200 O O . ARG A 1 279 ? -0.514 31.448 9.176 1.00 24.50 279 ARG A O 1
ATOM 2207 N N . VAL A 1 280 ? -1.481 29.415 9.367 1.00 23.14 280 VAL A N 1
ATOM 2208 C CA . VAL A 1 280 ? -0.460 28.516 8.787 1.00 23.14 280 VAL A CA 1
ATOM 2209 C C . VAL A 1 280 ? -1.171 27.269 8.219 1.00 23.14 280 VAL A C 1
ATOM 2211 O O . VAL A 1 280 ? -1.798 26.540 8.983 1.00 23.14 280 VAL A O 1
ATOM 2214 N N . PRO A 1 281 ? -1.154 27.022 6.894 1.00 24.84 281 PRO A N 1
ATOM 2215 C CA . PRO A 1 281 ? -1.675 25.800 6.293 1.00 24.84 281 PRO A CA 1
ATOM 2216 C C . PRO A 1 281 ? -0.562 24.752 6.143 1.00 24.84 281 PRO A C 1
ATOM 2218 O O . PRO A 1 281 ? 0.501 25.056 5.608 1.00 24.84 281 PRO A O 1
ATOM 2221 N N . PHE A 1 282 ? -0.834 23.504 6.522 1.00 22.19 282 PHE A N 1
ATOM 2222 C CA . PHE A 1 282 ? -0.054 22.347 6.078 1.00 22.19 282 PHE A CA 1
ATOM 2223 C C . PHE A 1 282 ? -0.987 21.360 5.376 1.00 22.19 282 PHE A C 1
ATOM 2225 O O . PHE A 1 282 ? -1.976 20.909 5.945 1.00 22.19 282 PHE A O 1
ATOM 2232 N N . GLY A 1 283 ? -0.678 21.071 4.112 1.00 23.42 283 GLY A N 1
ATOM 2233 C CA . GLY A 1 283 ? -1.443 20.176 3.246 1.00 23.42 283 GLY A CA 1
ATOM 2234 C C . GLY A 1 283 ? -1.649 20.792 1.867 1.00 23.42 283 GLY A C 1
ATOM 2235 O O . GLY A 1 283 ? -2.301 21.823 1.724 1.00 23.42 283 GLY A O 1
ATOM 2236 N N . SER A 1 284 ? -1.058 20.174 0.846 1.00 23.38 284 SER A N 1
ATOM 2237 C CA . SER A 1 284 ? -1.128 20.618 -0.545 1.00 23.38 284 SER A CA 1
ATOM 2238 C C . SER A 1 284 ? -2.573 20.814 -1.013 1.00 23.38 284 SER A C 1
ATOM 2240 O O . SER A 1 284 ? -3.369 19.874 -1.043 1.00 23.38 284 SER A O 1
ATOM 2242 N N . THR A 1 285 ? -2.880 22.026 -1.456 1.00 26.03 285 THR A N 1
ATOM 2243 C CA . THR A 1 285 ? -4.059 22.374 -2.246 1.00 26.03 285 THR A CA 1
ATOM 2244 C C . THR A 1 285 ? -4.006 21.677 -3.605 1.00 26.03 285 THR A C 1
ATOM 2246 O O . THR A 1 285 ? -3.161 22.010 -4.434 1.00 26.03 285 THR A O 1
ATOM 2249 N N . ARG A 1 286 ? -4.940 20.757 -3.878 1.00 26.53 286 ARG A N 1
ATOM 2250 C CA . ARG A 1 286 ? -5.409 20.559 -5.255 1.00 26.53 286 ARG A CA 1
ATOM 2251 C C . ARG A 1 286 ? -6.473 21.611 -5.530 1.00 26.53 286 ARG A C 1
ATOM 2253 O O . ARG A 1 286 ? -7.518 21.626 -4.884 1.00 26.53 286 ARG A O 1
ATOM 2260 N N . PHE A 1 287 ? -6.159 22.491 -6.470 1.00 26.00 287 PHE A N 1
ATOM 2261 C CA . PHE A 1 287 ? -7.122 23.365 -7.113 1.00 26.00 287 PHE A CA 1
ATOM 2262 C C . PHE A 1 287 ? -8.192 22.509 -7.805 1.00 26.00 287 PHE A C 1
ATOM 2264 O O . PHE A 1 287 ? -7.881 21.535 -8.490 1.00 26.00 287 PHE A O 1
ATOM 2271 N N . LEU A 1 288 ? -9.454 22.862 -7.568 1.00 28.80 288 LEU A N 1
ATOM 2272 C CA . LEU A 1 288 ? -10.539 22.642 -8.516 1.00 28.80 288 LEU A CA 1
ATOM 2273 C C . LEU A 1 288 ? -10.489 23.824 -9.490 1.00 28.80 288 LEU A C 1
ATOM 2275 O O . LEU A 1 288 ? -10.495 24.966 -9.025 1.00 28.80 288 LEU A O 1
ATOM 2279 N N . GLY A 1 289 ? -10.440 23.537 -10.792 1.00 27.31 289 GLY A N 1
ATOM 2280 C CA . GLY A 1 289 ? -10.351 24.519 -11.877 1.00 27.31 289 GLY A CA 1
ATOM 2281 C C . GLY A 1 289 ? -9.196 24.211 -12.805 1.00 27.31 289 GLY A C 1
ATOM 2282 O O . GLY A 1 289 ? -8.068 24.614 -12.453 1.00 27.31 289 GLY A O 1
#

Secondary structure (DSSP, 8-state):
-B-S---HHHHHTT--TT-BHHHHHHH-TT-------HHHHHHHHHHHHHHHHTT-S-EEESSSSEEEE--TTS-HHHHTS-HHHHHHHHHHHHHHHT-TT-EEEEEEESSHHHHHHHHTSS-SS-EEE--TTTHHHHHTT--GGGSTT--HHHHHHHHHTT--SHHHHHHS-HHHIIIIII-SHHHHHHHHHTTT---------SSS-----------EEEEEEE------S----SS-TTHHHHHHHHHHHHHHHHH-TTS---GGG-------------S------

Foldseek 3Di:
DFAQDDAPVLVVLVHDGRHDPVVSCVSPVPDDDDDDDVVLLVVLQVQLQVLLCVLDVPKDAPDSFKIKHWCPPPPPVSVPDDVLVVVVVSQVCSCPVVHVQKAKQKAFALEPQNQVLQSLPPPDNHYGYDDLVCLLVSQVVDWQCSRPPRDPLLCVQCVVVVRTGLNSQQVDDLCCQCVRRPPHDVSNVSNQVSNSWYDPPDPPPVDPDDDDDDDTTRTIMIMGIHGDDDDPDPDPPPDDPPPVVVVVVVVQVVVCVVVHNPPDDDPVPDPDDDDDDDDDDDDDDDDDD

Radius of gyration: 23.06 Å; chains: 1; bounding box: 56×59×62 Å

Sequence (289 aa):
TSIVTASYEAKARGVKVGMKIAHARLLCPGLVALESDPPKYRYVYRRLMAILEAYSPMVRMKSIDEGLIDFSESPREVRERDLLEAGREIKARIREEIGEYMLCNIGIGTNRFLAKTAAGFNKPDGLTIISSVNLREMYGRLVLEDLTGIAGGYGRRLRQVGITTPLEFLDAEEVVLDRQVFHGKPGRDWYRRLRGWEVDDVDFAMKSVGGRGRGDWPREIGVSCYDFVPSEARQPDLFGEMIKTAELTAAVDEINQFWGARTVHSADTLGLDGQMKRRVPFGSTRFLG